Protein AF-A0A090X9U6-F1 (afdb_monomer)

InterPro domains:
  IPR003433 Capsid protein VP4 [PF02336] (2-184)
  IPR016184 Capsid/spike protein, ssDNA virus [SSF88645] (6-181)

Radius of gyration: 29.38 Å; Cα contacts (8 Å, |Δi|>4): 213; chains: 1; bounding box: 53×56×108 Å

Mean predicted aligned error: 15.39 Å

Foldseek 3Di:
DDDAWDFDFKDKDWDAAADDDDDQDDDDPDDDDRCPDDFDKDKDFDCCVVVAQKFKWFFADAPDPPRPHGPDIGGDDPVNVQVLCCQAPQWHQDPVRDTDGHPDDHCVVVDDDDDRIDMDGDDDDDDPPCVVRMDMDRPVVRNRNTPDTDMDGDPTGTPDHDDDPPDDPPDPPVDPPDDDDDDDPPDPDDDDDDDDDDDDDDDDDDDDDD

pLDDT: mean 72.2, std 21.54, range [25.11, 94.62]

Nearest PDB structures (foldseek):
  8tje-assembly1_A  TM=7.980E-01  e=6.887E-04  Tenebrio molitor
  8t9x-assembly1_A  TM=7.706E-01  e=1.712E-03  Zophobas morio black wasting virus
  8t9c-assembly1_A  TM=7.377E-01  e=3.142E-03  Zophobas morio
  8ta7-assembly1_A  TM=7.178E-01  e=8.822E-03  Tenebrio molitor
  8t9e-assembly1_A  TM=6.912E-01  e=1.524E-02  Zophobas morio

Sequence (210 aa):
LLTGNTKSIKCSAKITPHGIRTPWKTGSSVVQPVNSDMMVYGVSAVGLNLSLDTGMCVPGPGTADNAMYTSNPTEFKDQDHRNLVEKYWGMTMDVNLIMTKSDKIPTRMGVPRHNKCYDFIHCANLAPRTNKFVNVYLFKSHIGTPIINYKYEFKNGWIKTC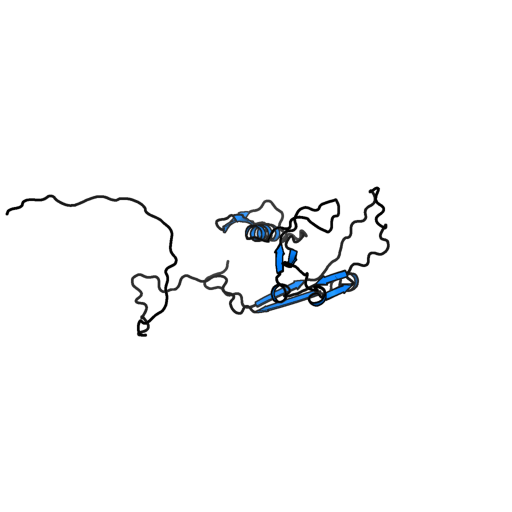KPYCGNDRTYVAASNGKPEQDGLKALTNDSANPRQVWLNLPSSPQTPK

Structure (mmCIF, N/CA/C/O backbone):
data_AF-A0A090X9U6-F1
#
_entry.id   AF-A0A090X9U6-F1
#
loop_
_atom_site.group_PDB
_atom_site.id
_atom_site.type_symbol
_atom_site.label_atom_id
_atom_site.label_alt_id
_atom_site.label_comp_id
_atom_site.label_asym_id
_atom_site.label_entity_id
_atom_site.label_seq_id
_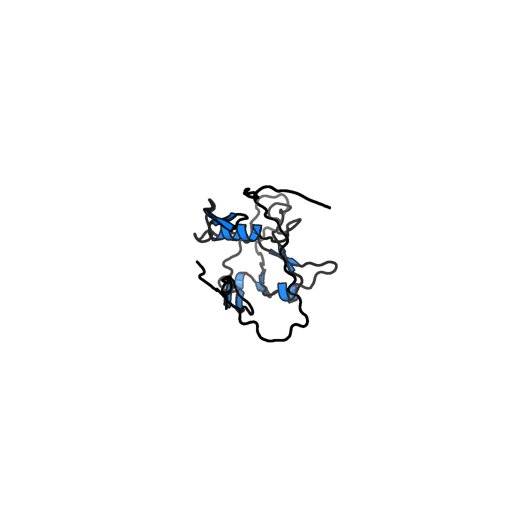atom_site.pdbx_PDB_ins_code
_atom_site.Cartn_x
_atom_site.Cartn_y
_atom_site.Cartn_z
_atom_site.occupancy
_atom_site.B_iso_or_equiv
_atom_site.auth_seq_id
_atom_site.auth_comp_id
_atom_site.auth_asym_id
_atom_site.auth_atom_id
_atom_site.pdbx_PDB_model_num
ATOM 1 N N . LEU A 1 1 ? -20.035 13.647 8.631 1.00 66.06 1 LEU A N 1
ATOM 2 C CA . LEU A 1 1 ? -19.301 13.567 9.917 1.00 66.06 1 LEU A CA 1
ATOM 3 C C . LEU A 1 1 ? -19.785 12.331 10.669 1.00 66.06 1 LEU A C 1
ATOM 5 O O . LEU A 1 1 ? -20.984 12.092 10.646 1.00 66.06 1 LEU A O 1
ATOM 9 N N . LEU A 1 2 ? -18.898 11.554 11.298 1.00 75.88 2 LEU A N 1
ATOM 10 C CA . LEU A 1 2 ? -19.300 10.390 12.102 1.00 75.88 2 LEU A CA 1
ATOM 11 C C . LEU A 1 2 ? -20.014 10.851 13.387 1.00 75.88 2 LEU A C 1
ATOM 13 O O . LEU A 1 2 ? -19.461 11.634 14.174 1.00 75.88 2 LEU A O 1
ATOM 17 N N . THR A 1 3 ? -21.249 10.394 13.585 1.00 73.88 3 THR A N 1
ATOM 18 C CA . THR A 1 3 ? -22.113 10.770 14.710 1.00 73.88 3 THR A CA 1
ATOM 19 C C . THR A 1 3 ? -22.108 9.687 15.789 1.00 73.88 3 THR A C 1
ATOM 21 O O . THR A 1 3 ? -22.116 8.494 15.498 1.00 73.88 3 THR A O 1
ATOM 24 N N . GLY A 1 4 ? -22.083 10.113 17.056 1.00 79.44 4 GLY A N 1
ATOM 25 C CA . GLY A 1 4 ? -22.188 9.214 18.207 1.00 79.44 4 GLY A CA 1
ATOM 26 C C . GLY A 1 4 ? -21.080 8.155 18.316 1.00 79.44 4 GLY A C 1
ATOM 27 O O . GLY A 1 4 ? -19.930 8.387 17.930 1.00 79.44 4 GLY A O 1
ATOM 28 N N . ASN A 1 5 ? -21.462 6.993 18.853 1.00 83.50 5 ASN A N 1
ATOM 29 C CA . ASN A 1 5 ? -20.663 5.770 18.871 1.00 83.50 5 ASN A CA 1
ATOM 30 C C . ASN A 1 5 ? -20.620 5.169 17.460 1.00 83.50 5 ASN A C 1
ATOM 32 O O . ASN A 1 5 ? -21.643 4.727 16.944 1.00 83.50 5 ASN A O 1
ATOM 36 N N . THR A 1 6 ? -19.448 5.126 16.832 1.00 87.81 6 THR A N 1
ATOM 37 C CA . THR A 1 6 ? -19.268 4.591 15.476 1.00 87.81 6 THR A CA 1
ATOM 38 C C . THR A 1 6 ? -18.279 3.431 15.488 1.00 87.81 6 THR A C 1
ATOM 40 O O . THR A 1 6 ? -17.150 3.577 15.963 1.00 87.81 6 THR A O 1
ATOM 43 N N . LYS A 1 7 ? -18.677 2.299 14.897 1.00 90.75 7 LYS A N 1
ATOM 44 C CA . LYS A 1 7 ? -17.839 1.109 14.711 1.00 90.75 7 LYS A CA 1
ATOM 45 C C . LYS A 1 7 ? -17.694 0.774 13.223 1.00 90.75 7 LYS A C 1
ATOM 47 O O . LYS A 1 7 ? -18.686 0.683 12.508 1.00 90.75 7 LYS A O 1
ATOM 52 N N . SER A 1 8 ? -16.464 0.551 12.771 1.00 90.38 8 SER A N 1
ATOM 53 C CA . SER A 1 8 ? -16.159 -0.106 11.503 1.00 90.38 8 SER A CA 1
ATOM 54 C C . SER A 1 8 ? -16.457 -1.597 11.623 1.00 90.38 8 SER A C 1
ATOM 56 O O . SER A 1 8 ? -15.941 -2.261 12.521 1.00 90.38 8 SER A O 1
ATOM 58 N N . ILE A 1 9 ? -17.290 -2.126 10.731 1.00 92.44 9 ILE A N 1
ATOM 59 C CA . ILE A 1 9 ? -17.671 -3.547 10.727 1.00 92.44 9 ILE A CA 1
ATOM 60 C C . ILE A 1 9 ? -16.835 -4.306 9.701 1.00 92.44 9 ILE A C 1
ATOM 62 O O . ILE A 1 9 ? -16.237 -5.337 10.005 1.00 92.44 9 ILE A O 1
ATOM 66 N N . LYS A 1 10 ? -16.747 -3.762 8.486 1.00 94.12 10 LYS A N 1
ATOM 67 C CA . LYS A 1 10 ? -16.091 -4.399 7.350 1.00 94.12 10 LYS A CA 1
ATOM 68 C C . LYS A 1 10 ? -15.478 -3.357 6.428 1.00 94.12 10 LYS A C 1
ATOM 70 O O . LYS A 1 10 ? -16.062 -2.299 6.217 1.00 94.12 10 LYS A O 1
ATOM 75 N N . CYS A 1 11 ? -14.326 -3.680 5.856 1.00 93.56 11 CYS A N 1
ATOM 76 C CA . CYS A 1 11 ? -13.698 -2.910 4.790 1.00 93.56 11 CYS A CA 1
ATOM 77 C C . CYS A 1 11 ? -13.293 -3.854 3.658 1.00 93.56 11 CYS A C 1
ATOM 79 O O . CYS A 1 11 ? -12.933 -5.009 3.894 1.00 93.56 11 CYS A O 1
ATOM 81 N N . SER A 1 12 ? -13.364 -3.372 2.422 1.00 94.62 12 SER A N 1
ATOM 82 C CA . SER A 1 12 ? -12.882 -4.104 1.258 1.00 94.62 12 SER A CA 1
ATOM 83 C C . SER A 1 12 ? -12.049 -3.204 0.366 1.00 94.62 12 SER A C 1
ATOM 85 O O . SER A 1 12 ? -12.460 -2.082 0.072 1.00 94.62 12 SER A O 1
ATOM 87 N N . ALA A 1 13 ? -10.920 -3.722 -0.102 1.00 93.06 13 ALA A N 1
ATOM 88 C CA . ALA A 1 13 ? -10.022 -3.033 -1.012 1.00 93.06 13 ALA A CA 1
ATOM 89 C C . ALA A 1 13 ? -9.780 -3.896 -2.251 1.00 93.06 13 ALA A C 1
ATOM 91 O O . ALA A 1 13 ? -9.461 -5.083 -2.153 1.00 93.06 13 ALA A O 1
ATOM 92 N N . LYS A 1 14 ? -9.920 -3.275 -3.422 1.00 94.56 14 LYS A N 1
ATOM 93 C CA . LYS A 1 14 ? -9.672 -3.899 -4.718 1.00 94.56 14 LYS A CA 1
ATOM 94 C C . LYS A 1 14 ? -8.587 -3.116 -5.444 1.00 94.56 14 LYS A C 1
ATOM 96 O O . LYS A 1 14 ? -8.742 -1.915 -5.643 1.00 94.56 14 LYS A O 1
ATOM 101 N N . ILE A 1 15 ? -7.515 -3.788 -5.856 1.00 91.94 15 ILE A N 1
ATOM 102 C CA . ILE A 1 15 ? -6.417 -3.174 -6.613 1.00 91.94 15 ILE A CA 1
ATOM 103 C C . ILE A 1 15 ? -6.367 -3.819 -7.989 1.00 91.94 15 ILE A C 1
ATOM 105 O O . ILE A 1 15 ? -6.327 -5.042 -8.113 1.00 91.94 15 ILE A O 1
ATOM 109 N N . THR A 1 16 ? -6.399 -2.974 -9.016 1.00 92.81 16 THR A N 1
ATOM 110 C CA . THR A 1 16 ? -6.347 -3.371 -10.425 1.00 92.81 16 THR A CA 1
ATOM 111 C C . THR A 1 16 ? -5.215 -2.590 -11.091 1.00 92.81 16 THR A C 1
ATOM 113 O O . THR A 1 16 ? -5.246 -1.358 -11.067 1.00 92.81 16 THR A O 1
ATOM 116 N N . PRO A 1 17 ? -4.188 -3.255 -11.642 1.00 90.31 17 PRO A N 1
ATOM 117 C CA . PRO A 1 17 ? -3.117 -2.575 -12.344 1.00 90.31 17 PRO A CA 1
ATOM 118 C C . PRO A 1 17 ? -3.632 -2.069 -13.698 1.00 90.31 17 PRO A C 1
ATOM 120 O O . PRO A 1 17 ? -4.229 -2.813 -14.474 1.00 90.31 17 PRO A O 1
ATOM 123 N N . HIS A 1 18 ? -3.388 -0.792 -13.986 1.00 87.62 18 HIS A N 1
ATOM 124 C CA . HIS A 1 18 ? -3.789 -0.160 -15.251 1.00 87.62 18 HIS A CA 1
ATOM 125 C C . HIS A 1 18 ? -2.673 -0.142 -16.300 1.00 87.62 18 HIS A C 1
ATOM 127 O O . HIS A 1 18 ? -2.943 -0.064 -17.492 1.00 87.62 18 HIS A O 1
ATOM 133 N N . GLY A 1 19 ? -1.416 -0.189 -15.867 1.00 83.56 19 GLY A N 1
ATOM 134 C CA . GLY A 1 19 ? -0.259 -0.110 -16.746 1.00 83.56 19 GLY A CA 1
ATOM 135 C C . GLY A 1 19 ? 1.013 0.144 -15.950 1.00 83.56 19 GLY A C 1
ATOM 136 O O . GLY A 1 19 ? 0.954 0.578 -14.798 1.00 83.56 19 GLY A O 1
ATOM 137 N N . ILE A 1 20 ? 2.158 -0.119 -16.570 1.00 82.81 20 ILE A N 1
ATOM 138 C CA . ILE A 1 20 ? 3.472 0.235 -16.040 1.00 82.81 20 ILE A CA 1
ATOM 139 C C . ILE A 1 20 ? 4.190 1.104 -17.066 1.00 82.81 20 ILE A C 1
ATOM 141 O O . ILE A 1 20 ? 4.063 0.887 -18.270 1.00 82.81 20 ILE A O 1
ATOM 145 N N . ARG A 1 21 ? 4.915 2.114 -16.587 1.00 78.19 21 ARG A N 1
ATOM 146 C CA . ARG A 1 21 ? 5.766 2.964 -17.418 1.00 78.19 21 ARG A CA 1
ATOM 147 C C . ARG A 1 21 ? 7.209 2.708 -17.022 1.00 78.19 21 ARG A C 1
ATOM 149 O O . ARG A 1 21 ? 7.565 2.910 -15.866 1.00 78.19 21 ARG A O 1
ATOM 156 N N . THR A 1 22 ? 8.015 2.266 -17.975 1.00 75.75 22 THR A N 1
ATOM 157 C CA . THR A 1 22 ? 9.460 2.101 -17.817 1.00 75.75 22 THR A CA 1
ATOM 158 C C . THR A 1 22 ? 10.160 3.191 -18.624 1.00 75.75 22 THR A C 1
ATOM 160 O O . THR A 1 22 ? 9.775 3.422 -19.773 1.00 75.75 22 THR A O 1
ATOM 163 N N . PRO A 1 23 ? 11.139 3.908 -18.047 1.00 72.19 23 PRO A N 1
ATOM 164 C CA . PRO A 1 23 ? 11.848 4.949 -18.776 1.00 72.19 23 PRO A CA 1
ATOM 165 C C . PRO A 1 23 ? 12.676 4.340 -19.912 1.00 72.19 23 PRO A C 1
ATOM 167 O O . PRO A 1 23 ? 13.285 3.284 -19.755 1.00 72.19 23 PRO A O 1
ATOM 170 N N . TRP A 1 24 ? 12.726 5.041 -21.043 1.00 69.75 24 TRP A N 1
ATOM 171 C CA . TRP A 1 24 ? 13.651 4.762 -22.137 1.00 69.75 24 TRP A CA 1
ATOM 172 C C . TRP A 1 24 ? 14.775 5.798 -22.080 1.00 69.75 24 TRP A C 1
ATOM 174 O O . TRP A 1 24 ? 14.527 6.988 -22.278 1.00 69.75 24 TRP A O 1
ATOM 184 N N . LYS A 1 25 ? 16.000 5.383 -21.739 1.00 66.62 25 LYS A N 1
ATOM 185 C CA . LYS A 1 25 ? 17.127 6.310 -21.559 1.00 66.62 25 LYS A CA 1
ATOM 186 C C . LYS A 1 25 ? 17.914 6.439 -22.863 1.00 66.62 25 LYS A C 1
ATOM 188 O O . LYS A 1 25 ? 18.516 5.474 -23.312 1.00 66.62 25 LYS A O 1
ATOM 193 N N . THR A 1 26 ? 17.942 7.637 -23.445 1.00 62.22 26 THR A N 1
ATOM 194 C CA . THR A 1 26 ? 18.613 7.922 -24.731 1.00 62.22 26 THR A CA 1
ATOM 195 C C . THR A 1 26 ? 19.926 8.700 -24.602 1.00 62.22 26 THR A C 1
ATOM 197 O O . THR A 1 26 ? 20.500 9.068 -25.620 1.00 62.22 26 THR A O 1
ATOM 200 N N . GLY A 1 27 ? 20.422 8.967 -23.383 1.00 57.81 27 GLY A N 1
ATOM 201 C CA . GLY A 1 27 ? 21.468 9.983 -23.175 1.00 57.81 27 GLY A CA 1
ATOM 202 C C . GLY A 1 27 ? 22.477 9.744 -22.047 1.00 57.81 27 GLY A C 1
ATOM 203 O O . GLY A 1 27 ? 22.845 10.700 -21.376 1.00 57.81 27 GLY A O 1
ATOM 204 N N . SER A 1 28 ? 22.940 8.512 -21.797 1.00 56.78 28 SER A N 1
ATOM 205 C CA . SER A 1 28 ? 24.095 8.284 -20.899 1.00 56.78 28 SER A CA 1
ATOM 206 C C . SER A 1 28 ? 25.198 7.441 -21.533 1.00 56.78 28 SER A C 1
ATOM 208 O O . SER A 1 28 ? 24.901 6.537 -22.304 1.00 56.78 28 SER A O 1
ATOM 210 N N . SER A 1 29 ? 26.452 7.696 -21.136 1.00 53.50 29 SER A N 1
ATOM 211 C CA . SER A 1 29 ? 27.670 6.976 -21.559 1.00 53.50 29 SER A CA 1
ATOM 212 C C . SER A 1 29 ? 27.737 5.510 -21.111 1.00 53.50 29 SER A C 1
ATOM 214 O O . SER A 1 29 ? 28.584 4.757 -21.583 1.00 53.50 29 SER A O 1
ATOM 216 N N . VAL A 1 30 ? 26.849 5.095 -20.206 1.00 55.62 30 VAL A N 1
ATOM 217 C CA . VAL A 1 30 ? 26.736 3.711 -19.746 1.00 55.62 30 VAL A CA 1
ATOM 218 C C . VAL A 1 30 ? 25.655 3.021 -20.571 1.00 55.62 30 VAL A C 1
ATOM 220 O O . VAL A 1 30 ? 24.477 3.373 -20.470 1.00 55.62 30 VAL A O 1
ATOM 223 N N . VAL A 1 31 ? 26.073 2.054 -21.389 1.00 46.28 31 VAL A N 1
ATOM 224 C CA . VAL A 1 31 ? 25.204 1.180 -22.185 1.00 46.28 31 VAL A CA 1
ATOM 225 C C . VAL A 1 31 ? 24.396 0.308 -21.223 1.00 46.28 31 VAL A C 1
ATOM 227 O O . VAL A 1 31 ? 24.825 -0.770 -20.825 1.00 46.28 31 VAL A O 1
ATOM 230 N N . GLN A 1 32 ? 23.225 0.782 -20.803 1.00 54.28 32 GLN A N 1
ATOM 231 C CA . GLN A 1 32 ? 22.178 -0.137 -20.373 1.00 54.28 32 GLN A CA 1
ATOM 232 C C . GLN A 1 32 ? 21.510 -0.663 -21.643 1.00 54.28 32 GLN A C 1
ATOM 234 O O . GLN A 1 32 ? 21.277 0.140 -22.553 1.00 54.28 32 GLN A O 1
ATOM 239 N N . PRO A 1 33 ? 21.261 -1.981 -21.759 1.00 53.69 33 PRO A N 1
ATOM 240 C CA . PRO A 1 33 ? 20.659 -2.541 -22.955 1.00 53.69 33 PRO A CA 1
ATOM 241 C C . PRO A 1 33 ? 19.400 -1.749 -23.305 1.00 53.69 33 PRO A C 1
ATOM 243 O O . PRO A 1 33 ? 18.541 -1.470 -22.467 1.00 53.69 33 PRO A O 1
ATOM 246 N N . VAL A 1 34 ? 19.365 -1.309 -24.556 1.00 51.19 34 VAL A N 1
ATOM 247 C CA . VAL A 1 34 ? 18.258 -0.589 -25.169 1.00 51.19 34 VAL A CA 1
ATOM 248 C C . VAL A 1 34 ? 17.113 -1.600 -25.249 1.00 51.19 34 VAL A C 1
ATOM 250 O O . VAL A 1 34 ? 17.073 -2.426 -26.153 1.00 51.19 34 VAL A O 1
ATOM 253 N N . ASN A 1 35 ? 16.290 -1.656 -24.198 1.00 55.47 35 ASN A N 1
ATOM 254 C CA . ASN A 1 35 ? 15.450 -2.815 -23.897 1.00 55.47 35 ASN A CA 1
ATOM 255 C C . ASN A 1 35 ? 14.298 -2.988 -24.901 1.00 55.47 35 ASN A C 1
ATOM 257 O O . ASN A 1 35 ? 13.185 -2.526 -24.653 1.00 55.47 35 ASN A O 1
ATOM 261 N N . SER A 1 36 ? 14.531 -3.699 -26.004 1.00 49.94 36 SER A N 1
ATOM 262 C CA . SER A 1 36 ? 13.473 -4.067 -26.953 1.00 49.94 36 SER A CA 1
ATOM 263 C C . SER A 1 36 ? 12.440 -5.029 -26.349 1.00 49.94 36 SER A C 1
ATOM 265 O O . SER A 1 36 ? 11.283 -4.984 -26.749 1.00 49.94 36 SER A O 1
ATOM 267 N N . ASP A 1 37 ? 12.814 -5.815 -25.329 1.00 58.31 37 ASP A N 1
ATOM 268 C CA . ASP A 1 37 ? 11.924 -6.745 -24.621 1.00 58.31 37 ASP A CA 1
ATOM 269 C C . ASP A 1 37 ? 12.126 -6.697 -23.096 1.00 58.31 37 ASP A C 1
ATOM 271 O O . ASP A 1 37 ? 12.893 -7.463 -22.512 1.00 58.31 37 ASP A O 1
ATOM 275 N N . MET A 1 38 ? 11.414 -5.798 -22.406 1.00 68.44 38 MET A N 1
ATOM 276 C CA . MET A 1 38 ? 11.351 -5.835 -20.938 1.00 68.44 38 MET A CA 1
ATOM 277 C C . MET A 1 38 ? 10.312 -6.861 -20.479 1.00 68.44 38 MET A C 1
ATOM 279 O O . MET A 1 38 ? 9.101 -6.653 -20.621 1.00 68.44 38 MET A O 1
ATOM 283 N N . MET A 1 39 ? 10.777 -7.946 -19.859 1.00 76.44 39 MET A N 1
ATOM 284 C CA . MET A 1 39 ? 9.916 -8.788 -19.032 1.00 76.44 39 MET A CA 1
ATOM 285 C C . MET A 1 39 ? 9.692 -8.107 -17.684 1.00 76.44 39 MET A C 1
ATOM 287 O O . MET A 1 39 ? 10.590 -8.036 -16.847 1.00 76.44 39 MET A O 1
ATOM 291 N N . VAL A 1 40 ? 8.477 -7.605 -17.477 1.00 82.94 40 VAL A N 1
ATOM 292 C CA . VAL A 1 40 ? 8.059 -7.011 -16.206 1.00 82.94 40 VAL A CA 1
ATOM 293 C C . VAL A 1 40 ? 7.156 -7.989 -15.472 1.00 82.94 40 VAL A C 1
ATOM 295 O O . VAL A 1 40 ? 6.096 -8.378 -15.975 1.00 82.94 40 VAL A O 1
ATOM 298 N N . TYR A 1 41 ? 7.557 -8.331 -14.253 1.00 87.88 41 TYR A N 1
ATOM 299 C CA . TYR A 1 41 ? 6.737 -9.091 -13.324 1.00 87.88 41 TYR A CA 1
ATOM 300 C C . TYR A 1 41 ? 6.053 -8.148 -12.340 1.00 87.88 41 TYR A C 1
ATOM 302 O O . TYR A 1 41 ? 6.675 -7.241 -11.789 1.00 87.88 41 TYR A O 1
ATOM 310 N N . GLY A 1 42 ? 4.758 -8.360 -12.136 1.00 88.25 42 GLY A N 1
ATOM 311 C CA . GLY A 1 42 ? 4.034 -7.784 -11.019 1.00 88.25 42 GLY A CA 1
ATOM 312 C C . GLY A 1 42 ? 4.174 -8.681 -9.796 1.00 88.25 42 GLY A C 1
ATOM 313 O O . GLY A 1 42 ? 4.257 -9.905 -9.909 1.00 88.25 42 GLY A O 1
ATOM 314 N N . VAL A 1 43 ? 4.196 -8.057 -8.623 1.00 90.25 43 VAL A N 1
ATOM 315 C CA . VAL A 1 43 ? 4.213 -8.750 -7.337 1.00 90.25 43 VAL A CA 1
ATOM 316 C C . VAL A 1 43 ? 3.063 -8.209 -6.503 1.00 90.25 43 VAL A C 1
ATOM 318 O O . VAL A 1 43 ? 2.845 -7.000 -6.440 1.00 90.25 43 VAL A O 1
ATOM 321 N N . SER A 1 44 ? 2.299 -9.104 -5.889 1.00 91.00 44 SER A N 1
ATOM 322 C CA . SER A 1 44 ? 1.217 -8.741 -4.974 1.00 91.00 44 SER A CA 1
ATOM 323 C C . SER A 1 44 ? 1.224 -9.650 -3.762 1.00 91.00 44 SER A C 1
ATOM 325 O O . SER A 1 44 ? 1.450 -10.852 -3.892 1.00 91.00 44 SER A O 1
ATOM 327 N N . ALA A 1 45 ? 0.925 -9.088 -2.599 1.00 89.44 45 ALA A N 1
ATOM 328 C CA . ALA A 1 45 ? 0.802 -9.834 -1.362 1.00 89.44 45 ALA A CA 1
ATOM 329 C C . ALA A 1 45 ? -0.227 -9.170 -0.449 1.00 89.44 45 ALA A C 1
ATOM 331 O O . ALA A 1 45 ? -0.490 -7.972 -0.554 1.00 89.44 45 ALA A O 1
ATOM 332 N N . VAL A 1 46 ? -0.821 -9.968 0.432 1.00 88.69 46 VAL A N 1
ATOM 333 C CA . VAL A 1 46 ? -1.801 -9.527 1.424 1.00 88.69 46 VAL A CA 1
ATOM 334 C C . VAL A 1 46 ? -1.437 -10.188 2.746 1.00 88.69 46 VAL A C 1
ATOM 336 O O . VAL A 1 46 ? -1.185 -11.389 2.774 1.00 88.69 46 VAL A O 1
ATOM 339 N N . GLY A 1 47 ? -1.406 -9.418 3.835 1.00 83.69 47 GLY A N 1
ATOM 340 C CA . GLY A 1 47 ? -1.105 -9.960 5.163 1.00 83.69 47 GLY A CA 1
ATOM 341 C C . GLY A 1 47 ? 0.368 -10.320 5.387 1.00 83.69 47 GLY A C 1
ATOM 342 O O . GLY A 1 47 ? 0.657 -11.152 6.247 1.00 83.69 47 GLY A O 1
ATOM 343 N N . LEU A 1 48 ? 1.303 -9.711 4.642 1.00 85.00 48 LEU A N 1
ATOM 344 C CA . LEU A 1 48 ? 2.745 -9.870 4.895 1.00 85.00 48 LEU A CA 1
ATOM 345 C C . LEU A 1 48 ? 3.097 -9.513 6.341 1.00 85.00 48 LEU A C 1
ATOM 347 O O . LEU A 1 48 ? 3.808 -10.268 6.993 1.00 85.00 48 LEU A O 1
ATOM 351 N N . ASN A 1 49 ? 2.483 -8.454 6.861 1.00 82.06 49 ASN A N 1
ATOM 352 C CA . ASN A 1 49 ? 2.595 -7.992 8.242 1.00 82.06 49 ASN A CA 1
ATOM 353 C C . ASN A 1 49 ? 2.081 -8.968 9.309 1.00 82.06 49 ASN A C 1
ATOM 355 O O . ASN A 1 49 ? 2.346 -8.769 10.487 1.00 82.06 49 ASN A O 1
ATOM 359 N N . LEU A 1 50 ? 1.319 -9.995 8.926 1.00 84.19 50 LEU A N 1
ATOM 360 C CA . LEU A 1 50 ? 0.889 -11.055 9.843 1.00 84.19 50 LEU A CA 1
ATOM 361 C C . LEU A 1 50 ? 1.839 -12.257 9.819 1.00 84.19 50 LEU A C 1
ATOM 363 O O . LEU A 1 50 ? 1.825 -13.062 10.744 1.00 84.19 50 LEU A O 1
ATOM 367 N N . SER A 1 51 ? 2.616 -12.405 8.743 1.00 82.44 51 SER A N 1
ATOM 368 C CA . SER A 1 51 ? 3.450 -13.586 8.487 1.00 82.44 51 SER A CA 1
ATOM 369 C C . SER A 1 51 ? 4.939 -13.322 8.698 1.00 82.44 51 SER A C 1
ATOM 371 O O . SER A 1 51 ? 5.697 -14.253 8.957 1.00 82.44 51 SER A O 1
ATOM 373 N N . LEU A 1 52 ? 5.363 -12.069 8.545 1.00 83.75 52 LEU A N 1
ATOM 374 C CA . LEU A 1 52 ? 6.736 -11.607 8.661 1.00 83.75 52 LEU A CA 1
ATOM 375 C C . LEU A 1 52 ? 6.778 -10.365 9.548 1.00 83.75 52 LEU A C 1
ATOM 377 O O . LEU A 1 52 ? 5.818 -9.597 9.605 1.00 83.75 52 LEU A O 1
ATOM 381 N N . ASP A 1 53 ? 7.923 -10.158 10.190 1.00 84.75 53 ASP A N 1
ATOM 382 C CA . ASP A 1 53 ? 8.218 -8.915 10.892 1.00 84.75 53 ASP A CA 1
ATOM 383 C C . ASP A 1 53 ? 8.492 -7.810 9.861 1.00 84.75 53 ASP A C 1
ATOM 385 O O . ASP A 1 53 ? 9.608 -7.640 9.359 1.00 84.75 53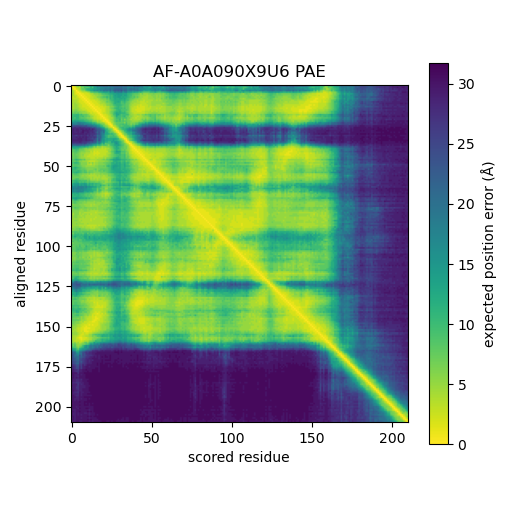 ASP A O 1
ATOM 389 N N . THR A 1 54 ? 7.424 -7.136 9.439 1.00 85.50 54 THR A N 1
ATOM 390 C CA . THR A 1 54 ? 7.472 -6.053 8.455 1.00 85.50 54 THR A CA 1
ATOM 391 C C . THR A 1 54 ? 6.954 -4.761 9.048 1.00 85.50 54 THR A C 1
ATOM 393 O O . THR A 1 54 ? 5.907 -4.758 9.697 1.00 85.50 54 THR A O 1
ATOM 396 N N . GLY A 1 55 ? 7.615 -3.662 8.714 1.00 84.25 55 GLY A N 1
ATOM 397 C CA . GLY A 1 55 ? 7.131 -2.314 8.965 1.00 84.25 55 GLY A CA 1
ATOM 398 C C . GLY A 1 55 ? 6.760 -1.607 7.664 1.00 84.25 55 GLY A C 1
ATOM 399 O O . GLY A 1 55 ? 7.191 -1.993 6.575 1.00 84.25 55 GLY A O 1
ATOM 400 N N . MET A 1 56 ? 5.987 -0.531 7.785 1.00 88.94 56 MET A N 1
ATOM 401 C CA . MET A 1 56 ? 5.811 0.431 6.697 1.00 88.94 56 MET A CA 1
ATOM 402 C C . MET A 1 56 ? 6.932 1.472 6.764 1.00 88.94 56 MET A C 1
ATOM 404 O O . MET A 1 56 ? 7.280 1.956 7.842 1.00 88.94 56 MET A O 1
ATOM 408 N N . CYS A 1 57 ? 7.470 1.867 5.618 1.00 89.56 57 CYS A N 1
ATOM 409 C CA . CYS A 1 57 ? 8.471 2.915 5.500 1.00 89.56 57 CYS A CA 1
ATOM 410 C C . CYS A 1 57 ? 8.154 3.906 4.381 1.00 89.56 57 CYS A C 1
ATOM 412 O O . CYS A 1 57 ? 7.401 3.648 3.435 1.00 89.56 57 CYS A O 1
ATOM 414 N N . VAL A 1 58 ? 8.778 5.068 4.508 1.00 91.75 58 VAL A N 1
ATOM 415 C CA . VAL A 1 58 ? 8.918 6.056 3.450 1.00 91.75 58 VAL A CA 1
ATOM 416 C C . VAL A 1 58 ? 10.299 5.857 2.821 1.00 91.75 58 VAL A C 1
ATOM 418 O O . VAL A 1 58 ? 11.297 5.770 3.546 1.00 91.75 58 VAL A O 1
ATOM 421 N N . PRO A 1 59 ? 10.391 5.764 1.484 1.00 88.69 59 PRO A N 1
ATOM 422 C CA . PRO A 1 59 ? 11.663 5.565 0.813 1.00 88.69 59 PRO A CA 1
ATOM 423 C C . PRO A 1 59 ? 12.526 6.816 0.989 1.00 88.69 59 PRO A C 1
ATOM 425 O O . PRO A 1 59 ? 12.028 7.943 0.902 1.00 88.69 59 PRO A O 1
ATOM 428 N N . GLY A 1 60 ? 13.819 6.612 1.224 1.00 87.44 60 GLY A N 1
ATOM 429 C CA . GLY A 1 60 ? 14.782 7.705 1.292 1.00 87.44 60 GLY A CA 1
ATOM 430 C C . GLY A 1 60 ? 15.178 8.225 -0.098 1.00 87.44 60 GLY A C 1
ATOM 431 O O . GLY A 1 60 ? 14.520 7.918 -1.100 1.00 87.44 60 GLY A O 1
ATOM 432 N N . PRO A 1 61 ? 16.240 9.038 -0.197 1.00 85.50 61 PRO A N 1
ATOM 433 C CA . PRO A 1 61 ? 16.699 9.557 -1.479 1.00 85.50 61 PRO A CA 1
ATOM 434 C C . PRO A 1 61 ? 17.231 8.436 -2.388 1.00 85.50 61 PRO A C 1
ATOM 436 O O . PRO A 1 61 ? 17.875 7.483 -1.940 1.00 85.50 61 PRO A O 1
ATOM 439 N N . GLY A 1 62 ? 16.963 8.567 -3.689 1.00 82.44 62 GLY A N 1
ATOM 440 C CA . GLY A 1 62 ? 17.621 7.763 -4.717 1.00 82.44 62 GLY A CA 1
ATOM 441 C C . GLY A 1 62 ? 19.083 8.185 -4.852 1.00 82.44 62 GLY A C 1
ATOM 442 O O . GLY A 1 62 ? 19.403 9.369 -4.780 1.00 82.44 62 GLY A O 1
ATOM 443 N N . THR A 1 63 ? 19.974 7.219 -5.035 1.00 78.62 63 THR A N 1
ATOM 444 C CA . THR A 1 63 ? 21.427 7.450 -5.120 1.00 78.62 63 THR A CA 1
ATOM 445 C C . THR A 1 63 ? 21.886 7.959 -6.488 1.00 78.62 63 THR A C 1
ATOM 447 O O . THR A 1 63 ? 23.001 8.458 -6.606 1.00 78.62 63 THR A O 1
ATOM 450 N N . ALA A 1 64 ? 21.051 7.815 -7.521 1.00 76.81 64 ALA A N 1
ATOM 451 C CA . ALA A 1 64 ? 21.319 8.232 -8.892 1.00 76.81 64 ALA A CA 1
ATOM 452 C C . ALA A 1 64 ? 20.012 8.415 -9.684 1.00 76.81 64 ALA A C 1
ATOM 454 O O . ALA A 1 64 ? 18.936 7.979 -9.259 1.00 76.81 64 ALA A O 1
ATOM 455 N N . ASP A 1 65 ? 20.115 9.004 -10.875 1.00 67.69 65 ASP A N 1
ATOM 456 C CA . ASP A 1 65 ? 18.992 9.111 -11.806 1.00 67.69 65 ASP A CA 1
ATOM 457 C C . ASP A 1 65 ? 18.456 7.729 -12.201 1.00 67.69 65 ASP A C 1
ATOM 459 O O . ASP A 1 65 ? 19.210 6.843 -12.612 1.00 67.69 65 ASP A O 1
ATOM 463 N N . ASN A 1 66 ? 17.131 7.567 -12.132 1.00 68.56 66 ASN A N 1
ATOM 464 C CA . ASN A 1 66 ? 16.417 6.301 -12.348 1.00 68.56 66 ASN A CA 1
ATOM 465 C C . ASN A 1 66 ? 16.781 5.182 -11.356 1.00 68.56 66 ASN A C 1
ATOM 467 O O . ASN A 1 66 ? 16.557 4.006 -11.650 1.00 68.56 66 ASN A O 1
ATOM 471 N N . ALA A 1 67 ? 17.327 5.516 -10.183 1.00 71.88 67 ALA A N 1
ATOM 472 C CA . ALA A 1 67 ? 17.554 4.522 -9.145 1.00 71.88 67 ALA A CA 1
ATOM 473 C C . ALA A 1 67 ? 16.221 3.894 -8.701 1.00 71.88 67 ALA A C 1
ATOM 475 O O . ALA A 1 67 ? 15.315 4.574 -8.222 1.00 71.88 67 ALA A O 1
ATOM 476 N N . MET A 1 68 ? 16.128 2.571 -8.843 1.00 79.56 68 MET A N 1
ATOM 477 C CA . MET A 1 68 ? 15.021 1.747 -8.334 1.00 79.56 68 MET A CA 1
ATOM 478 C C . MET A 1 68 ? 15.292 1.227 -6.912 1.00 79.56 68 MET A C 1
ATOM 480 O O . MET A 1 68 ? 14.567 0.372 -6.410 1.00 79.56 68 MET A O 1
ATOM 484 N N . TYR A 1 69 ? 16.344 1.738 -6.272 1.00 82.94 69 TYR A N 1
ATOM 485 C CA . TYR A 1 69 ? 16.693 1.491 -4.881 1.00 82.94 69 TYR A CA 1
ATOM 486 C C . TYR A 1 69 ? 16.979 2.827 -4.191 1.00 82.94 69 TYR A C 1
ATOM 488 O O . TYR A 1 69 ? 17.421 3.788 -4.824 1.00 82.94 69 TYR A O 1
ATOM 496 N N . THR A 1 70 ? 16.720 2.886 -2.890 1.00 85.38 70 THR A N 1
ATOM 497 C CA . THR A 1 70 ? 16.913 4.090 -2.074 1.00 85.38 70 THR A CA 1
ATOM 498 C C . THR A 1 70 ? 17.799 3.782 -0.882 1.00 85.38 70 THR A C 1
ATOM 500 O O . THR A 1 70 ? 17.806 2.649 -0.400 1.00 85.38 70 THR A O 1
ATOM 503 N N . SER A 1 71 ? 18.512 4.783 -0.377 1.00 84.62 71 SER A N 1
ATOM 504 C CA . SER A 1 71 ? 19.269 4.675 0.873 1.00 84.62 71 SER A CA 1
ATOM 505 C C . SER A 1 71 ? 18.465 5.231 2.050 1.00 84.62 71 SER A C 1
ATOM 507 O O . SER A 1 71 ? 17.608 6.090 1.864 1.00 84.62 71 SER A O 1
ATOM 509 N N . ASN A 1 72 ? 18.742 4.742 3.263 1.00 86.00 72 ASN A N 1
ATOM 510 C CA . ASN A 1 72 ? 18.198 5.266 4.525 1.00 86.00 72 ASN A CA 1
ATOM 511 C C . ASN A 1 72 ? 16.663 5.467 4.538 1.00 86.00 72 ASN A C 1
ATOM 513 O O . ASN A 1 72 ? 16.203 6.589 4.764 1.00 86.00 72 ASN A O 1
ATOM 517 N N . PRO A 1 73 ? 15.851 4.420 4.275 1.00 87.88 73 PRO A N 1
ATOM 518 C CA . PRO A 1 73 ? 14.402 4.527 4.422 1.00 87.88 73 PRO A CA 1
ATOM 519 C C . PRO A 1 73 ? 14.036 4.846 5.876 1.00 87.88 73 PRO A C 1
ATOM 521 O O . PRO A 1 73 ? 14.677 4.363 6.810 1.00 87.88 73 PRO A O 1
ATOM 524 N N . THR A 1 74 ? 12.993 5.646 6.071 1.00 89.75 74 THR A N 1
ATOM 525 C CA . THR A 1 74 ? 12.502 6.013 7.404 1.00 89.75 74 THR A CA 1
ATOM 526 C C . THR A 1 74 ? 11.195 5.303 7.698 1.00 89.75 74 THR A C 1
ATOM 528 O O . THR A 1 74 ? 10.362 5.150 6.809 1.00 89.75 74 THR A O 1
ATOM 531 N N . GLU A 1 75 ? 10.981 4.907 8.947 1.00 89.31 75 GLU A N 1
ATOM 532 C CA . GLU A 1 75 ? 9.706 4.337 9.382 1.00 89.31 75 GLU A CA 1
ATOM 533 C C . GLU A 1 75 ? 8.541 5.299 9.110 1.00 89.31 75 GLU A C 1
ATOM 535 O O . GLU A 1 75 ? 8.683 6.520 9.229 1.00 89.31 75 GLU A O 1
ATOM 540 N N . PHE A 1 76 ? 7.400 4.736 8.721 1.00 89.75 76 PHE A N 1
ATOM 541 C CA . PHE A 1 76 ? 6.184 5.474 8.413 1.00 89.75 76 PHE A CA 1
ATOM 542 C C . PHE A 1 76 ? 5.532 6.001 9.703 1.00 89.75 76 PHE A C 1
ATOM 544 O O . PHE A 1 76 ? 5.203 5.218 10.592 1.00 89.75 76 PHE A O 1
ATOM 551 N N . LYS A 1 77 ? 5.309 7.319 9.807 1.00 90.00 77 LYS A N 1
ATOM 552 C CA . LYS A 1 77 ? 4.806 7.972 11.036 1.00 90.00 77 LYS A CA 1
ATOM 553 C C . LYS A 1 77 ? 3.472 8.694 10.827 1.00 90.00 77 LYS A C 1
ATOM 555 O O . LYS A 1 77 ? 2.994 8.867 9.707 1.00 90.00 77 LYS A O 1
ATOM 560 N N . ASP A 1 78 ? 2.898 9.217 11.911 1.00 87.38 78 ASP A N 1
ATOM 561 C CA . ASP A 1 78 ? 1.638 9.980 11.885 1.00 87.38 78 ASP A CA 1
ATOM 562 C C . ASP A 1 78 ? 1.656 11.166 10.912 1.00 87.38 78 ASP A C 1
ATOM 564 O O . ASP A 1 78 ? 0.649 11.474 10.269 1.00 87.38 78 ASP A O 1
ATOM 568 N N . GLN A 1 79 ? 2.804 11.836 10.769 1.00 87.88 79 GLN A N 1
ATOM 569 C CA . GLN A 1 79 ? 2.941 12.926 9.804 1.00 87.88 79 GLN A CA 1
ATOM 570 C C . GLN A 1 79 ? 2.737 12.435 8.367 1.00 87.88 79 GLN A C 1
ATOM 572 O O . GLN A 1 79 ? 2.132 13.137 7.559 1.00 87.88 79 GLN A O 1
ATOM 577 N N . ASP A 1 80 ? 3.174 11.221 8.049 1.00 90.00 80 ASP A N 1
ATOM 578 C CA . ASP A 1 80 ? 3.001 10.634 6.726 1.00 90.00 80 ASP A CA 1
ATOM 579 C C . ASP A 1 80 ? 1.541 10.242 6.476 1.00 90.00 80 ASP A C 1
ATOM 581 O O . ASP A 1 80 ? 1.041 10.426 5.363 1.00 90.00 80 ASP A O 1
ATOM 585 N N . HIS A 1 81 ? 0.805 9.811 7.510 1.00 86.81 81 HIS A N 1
ATOM 586 C CA . HIS A 1 81 ? -0.652 9.663 7.424 1.00 86.81 81 HIS A CA 1
ATOM 587 C C . HIS A 1 81 ? -1.332 11.002 7.111 1.00 86.81 81 HIS A C 1
ATOM 589 O O . HIS A 1 81 ? -2.164 11.065 6.202 1.00 86.81 81 HIS A O 1
ATOM 595 N N . ARG A 1 82 ? -0.941 12.095 7.782 1.00 87.75 82 ARG A N 1
ATOM 596 C CA . ARG A 1 82 ? -1.459 13.445 7.484 1.00 87.75 82 ARG A CA 1
ATOM 597 C C . ARG A 1 82 ? -1.130 13.883 6.053 1.00 87.75 82 ARG A C 1
ATOM 599 O O . ARG A 1 82 ? -2.007 14.379 5.346 1.00 87.75 82 ARG A O 1
ATOM 606 N N . ASN A 1 83 ? 0.088 13.612 5.584 1.00 89.06 83 ASN A N 1
ATOM 607 C CA . ASN A 1 83 ? 0.511 13.893 4.209 1.00 89.06 83 ASN A CA 1
ATOM 608 C C . ASN A 1 83 ? -0.316 13.099 3.175 1.00 89.06 83 ASN A C 1
ATOM 610 O O . ASN A 1 83 ? -0.631 13.613 2.098 1.00 89.06 83 ASN A O 1
ATOM 614 N N . LEU A 1 84 ? -0.700 11.852 3.481 1.00 88.44 84 LEU A N 1
ATOM 615 C CA . LEU A 1 84 ? -1.602 11.063 2.634 1.00 88.44 84 LEU A CA 1
ATOM 616 C C . LEU A 1 84 ? -3.013 11.661 2.590 1.00 88.44 84 LEU A C 1
ATOM 618 O O . LEU A 1 84 ? -3.590 11.760 1.506 1.00 88.44 84 LEU A O 1
ATOM 622 N N . VAL A 1 85 ? -3.558 12.102 3.728 1.00 87.75 85 VAL A N 1
ATOM 623 C CA . VAL A 1 85 ? -4.870 12.773 3.783 1.00 87.75 85 VAL A CA 1
ATOM 624 C C . VAL A 1 85 ? -4.869 14.036 2.923 1.00 87.75 85 VAL A C 1
ATOM 626 O O . VAL A 1 85 ? -5.758 14.202 2.085 1.00 87.75 85 VAL A O 1
ATOM 629 N N . GLU A 1 86 ? -3.840 14.874 3.053 1.00 89.94 86 GLU A N 1
ATOM 630 C CA . GLU A 1 86 ? -3.670 16.076 2.235 1.00 89.94 86 GLU A CA 1
ATOM 631 C C . GLU A 1 86 ? -3.645 15.739 0.744 1.00 89.94 86 GLU A C 1
ATOM 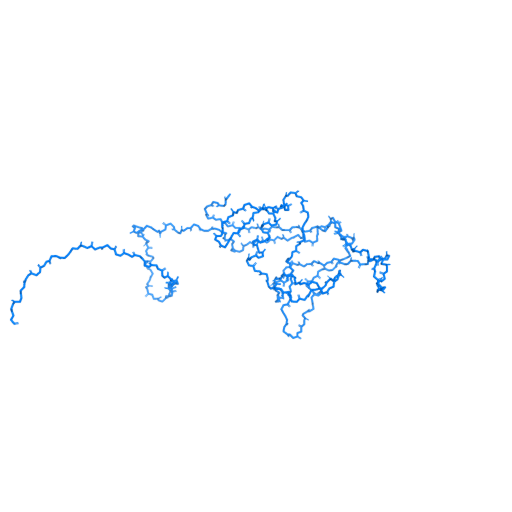633 O O . GLU A 1 86 ? -4.352 16.334 -0.066 1.00 89.94 86 GLU A O 1
ATOM 638 N N . LYS A 1 87 ? -2.882 14.718 0.370 1.00 89.44 87 LYS A N 1
ATOM 639 C CA . LYS A 1 87 ? -2.734 14.285 -1.017 1.00 89.44 87 LYS A CA 1
ATOM 640 C C . LYS A 1 87 ? -4.018 13.705 -1.619 1.00 89.44 87 LYS A C 1
ATOM 642 O O . LYS A 1 87 ? -4.273 13.888 -2.816 1.00 89.44 87 LYS A O 1
ATOM 647 N N . TYR A 1 88 ? -4.819 12.979 -0.842 1.00 88.62 88 TYR A N 1
ATOM 648 C CA . TYR A 1 88 ? -6.060 12.380 -1.338 1.00 88.62 88 TYR A CA 1
ATOM 649 C C . TYR A 1 88 ? -7.219 13.377 -1.363 1.00 88.62 88 TYR A C 1
ATOM 651 O O . TYR A 1 88 ? -7.955 13.427 -2.353 1.00 88.62 88 TYR A O 1
ATOM 659 N N . TRP A 1 89 ? -7.340 14.204 -0.323 1.00 88.00 89 TRP A N 1
ATOM 660 C CA . TRP A 1 89 ? -8.519 15.038 -0.077 1.00 88.00 89 TRP A CA 1
ATOM 661 C C . TRP A 1 89 ? -8.284 16.543 -0.219 1.00 88.00 89 TRP A C 1
ATOM 663 O O . TRP A 1 89 ? -9.253 17.278 -0.400 1.00 88.00 89 TRP A O 1
ATOM 673 N N . GLY A 1 90 ? -7.032 17.004 -0.202 1.00 88.38 90 GLY A N 1
ATOM 674 C CA . GLY A 1 90 ? -6.681 18.424 -0.348 1.00 88.38 90 GLY A CA 1
ATOM 675 C C . GLY A 1 90 ? -6.866 19.201 0.948 1.00 88.38 90 GLY A C 1
ATOM 676 O O . GLY A 1 90 ? -7.165 20.391 0.917 1.00 88.38 90 GLY A O 1
ATOM 677 N N . MET A 1 91 ? -6.745 18.508 2.080 1.00 87.56 91 MET A N 1
ATOM 678 C CA . MET A 1 91 ? -6.913 19.070 3.414 1.00 87.56 91 MET A CA 1
ATOM 679 C C . MET A 1 91 ? -5.642 18.834 4.218 1.00 87.56 91 MET A C 1
ATOM 681 O O . MET A 1 91 ? -5.232 17.689 4.401 1.00 87.56 91 MET A O 1
ATOM 685 N N . THR A 1 92 ? -5.025 19.901 4.702 1.00 87.06 92 THR A N 1
ATOM 686 C CA . THR A 1 92 ? -3.943 19.818 5.682 1.00 87.06 92 THR A CA 1
ATOM 687 C C . THR A 1 92 ? -4.534 19.599 7.064 1.00 87.06 92 THR A C 1
ATOM 689 O O . THR A 1 92 ? -5.573 20.163 7.398 1.00 87.06 92 THR A O 1
ATOM 692 N N . MET A 1 93 ? -3.878 18.765 7.861 1.00 84.62 93 MET A N 1
ATOM 693 C CA . MET A 1 93 ? -4.223 18.542 9.260 1.00 84.62 93 MET A CA 1
ATOM 694 C C . MET A 1 93 ? -3.014 18.940 10.096 1.00 84.62 93 MET A C 1
ATOM 696 O O . MET A 1 93 ? -1.909 18.470 9.817 1.00 84.62 93 MET A O 1
ATOM 700 N N . ASP A 1 94 ? -3.201 19.828 11.067 1.00 80.06 94 ASP A N 1
ATOM 701 C CA . ASP A 1 94 ? -2.132 20.214 11.987 1.00 80.06 94 ASP A CA 1
ATOM 702 C C . ASP A 1 94 ? -1.964 19.189 13.129 1.00 80.06 94 ASP A C 1
ATOM 704 O O . ASP A 1 94 ? -2.646 18.159 13.188 1.00 80.06 94 ASP A O 1
ATOM 708 N N . VAL A 1 95 ? -1.029 19.460 14.045 1.00 78.56 95 VAL A N 1
ATOM 709 C CA . VAL A 1 95 ? -0.777 18.612 15.226 1.00 78.56 95 VAL A CA 1
ATOM 710 C C . VAL A 1 95 ? -1.979 18.595 16.182 1.00 78.56 95 VAL A C 1
ATOM 712 O O . VAL A 1 95 ? -2.201 17.602 16.869 1.00 78.56 95 VAL A O 1
ATOM 715 N N . ASN A 1 96 ? -2.799 19.648 16.169 1.00 78.75 96 ASN A N 1
ATOM 716 C CA . ASN A 1 96 ? -4.017 19.775 16.967 1.00 78.75 96 ASN A CA 1
ATOM 717 C C . ASN A 1 96 ? -5.251 19.173 16.273 1.00 78.75 96 ASN A C 1
ATOM 719 O O . ASN A 1 96 ? -6.373 19.369 16.742 1.00 78.75 96 ASN A O 1
ATOM 723 N N . LEU A 1 97 ? -5.063 18.441 15.167 1.00 76.38 97 LEU A N 1
ATOM 724 C CA . LEU A 1 97 ? -6.126 17.819 14.375 1.00 76.38 97 LEU A CA 1
ATOM 725 C C . LEU A 1 97 ? -7.095 18.826 13.723 1.00 76.38 97 LEU A C 1
ATOM 727 O O . LEU A 1 97 ? -8.193 18.455 13.299 1.00 76.38 97 LEU A O 1
ATOM 731 N N . ILE A 1 98 ? -6.688 20.088 13.591 1.00 81.88 98 ILE A N 1
ATOM 732 C CA . ILE A 1 98 ? -7.437 21.131 12.893 1.00 81.88 98 ILE A CA 1
ATOM 733 C C . ILE A 1 98 ? -7.218 20.958 11.392 1.00 81.88 98 ILE A C 1
ATOM 735 O O . ILE A 1 98 ? -6.087 20.899 10.905 1.00 81.88 98 ILE A O 1
ATOM 739 N N . MET A 1 99 ? -8.321 20.868 10.648 1.00 83.75 99 MET A N 1
ATOM 740 C CA . MET A 1 99 ? -8.297 20.695 9.199 1.00 83.75 99 MET A CA 1
ATOM 741 C C . MET A 1 99 ? -8.399 22.041 8.484 1.00 83.75 99 MET A C 1
ATOM 743 O O . MET A 1 99 ? -9.372 22.772 8.657 1.00 83.75 99 MET A O 1
ATOM 747 N N . THR A 1 100 ? -7.434 22.332 7.619 1.00 87.38 100 THR A N 1
ATOM 748 C CA . THR A 1 100 ? -7.400 23.526 6.767 1.00 87.38 100 THR A CA 1
ATOM 749 C C . THR A 1 100 ? -7.306 23.132 5.294 1.00 87.38 100 THR A C 1
ATOM 751 O O . THR A 1 100 ? -6.979 21.995 4.949 1.00 87.38 100 THR A O 1
ATOM 754 N N . LYS A 1 101 ? -7.667 24.053 4.397 1.00 86.38 101 LYS A N 1
ATOM 755 C CA . LYS A 1 101 ? -7.588 23.819 2.951 1.00 86.38 101 LYS A CA 1
ATOM 756 C C . LYS A 1 101 ? -6.118 23.802 2.520 1.00 86.38 101 LYS A C 1
ATOM 758 O O . LYS A 1 101 ? -5.384 24.723 2.853 1.00 86.38 101 LYS A O 1
ATOM 763 N N . SER A 1 102 ? -5.722 22.782 1.761 1.00 87.62 102 SER A N 1
ATOM 764 C CA . SER A 1 102 ? -4.406 22.720 1.117 1.00 87.62 102 SER A CA 1
ATOM 765 C C . SER A 1 102 ? -4.431 23.413 -0.247 1.00 87.62 102 SER A C 1
ATOM 767 O O . SER A 1 102 ? -5.433 23.351 -0.967 1.00 87.62 102 SER A O 1
ATOM 769 N N . ASP A 1 103 ? -3.295 23.984 -0.641 1.00 87.06 103 ASP A N 1
ATOM 770 C CA . ASP A 1 103 ? -3.056 24.497 -1.997 1.00 87.06 103 ASP A CA 1
ATOM 771 C C . ASP A 1 103 ? -2.759 23.377 -3.010 1.00 87.06 103 ASP A C 1
ATOM 773 O O . ASP A 1 103 ? -2.725 23.596 -4.223 1.00 87.06 103 ASP A O 1
ATOM 777 N N . LYS A 1 104 ? -2.541 22.141 -2.542 1.00 85.19 104 LYS A N 1
ATOM 778 C CA . LYS A 1 104 ? -2.241 21.002 -3.412 1.00 85.19 104 LYS A CA 1
ATOM 779 C C . LYS A 1 104 ? -3.510 20.468 -4.066 1.00 85.19 104 LYS A C 1
ATOM 781 O O . LYS A 1 104 ? -4.493 20.153 -3.399 1.00 85.19 104 LYS A O 1
ATOM 786 N N . ILE A 1 105 ? -3.439 20.240 -5.380 1.00 87.38 105 ILE A N 1
ATOM 787 C CA . ILE A 1 105 ? -4.523 19.589 -6.124 1.00 87.38 105 ILE A CA 1
ATOM 788 C C . ILE A 1 105 ? -4.702 18.150 -5.610 1.00 87.38 105 ILE A C 1
ATOM 790 O O . ILE A 1 105 ? -3.757 17.347 -5.711 1.00 87.38 105 ILE A O 1
ATOM 794 N N . PRO A 1 106 ? -5.891 17.801 -5.088 1.00 89.19 106 PRO A N 1
ATOM 795 C CA . PRO A 1 106 ? -6.119 16.504 -4.481 1.00 89.19 106 PRO A CA 1
ATOM 796 C C . PRO A 1 106 ? -6.383 15.408 -5.509 1.00 89.19 106 PRO A C 1
ATOM 798 O O . PRO A 1 106 ? -6.923 15.644 -6.589 1.00 89.19 106 PRO A O 1
ATOM 801 N N . THR A 1 107 ? -6.064 14.173 -5.127 1.00 88.25 107 THR A N 1
ATOM 802 C CA . THR A 1 107 ? -6.267 12.978 -5.967 1.00 88.25 107 THR A CA 1
ATOM 803 C C . THR A 1 107 ? -7.741 12.775 -6.333 1.00 88.25 107 THR A C 1
ATOM 805 O O . THR A 1 107 ? -8.035 12.311 -7.430 1.00 88.25 107 THR A O 1
ATOM 808 N N . ARG A 1 108 ? -8.684 13.195 -5.471 1.00 83.56 108 ARG A N 1
ATOM 809 C CA . ARG A 1 108 ? -10.133 13.143 -5.756 1.00 83.56 108 ARG A CA 1
ATOM 810 C C . ARG A 1 108 ? -10.569 13.894 -7.027 1.00 83.56 108 ARG A C 1
ATOM 812 O O . ARG A 1 108 ? -11.670 13.661 -7.501 1.00 83.56 108 ARG A O 1
ATOM 819 N N . MET A 1 109 ? -9.721 14.770 -7.575 1.00 88.94 109 MET A N 1
ATOM 820 C CA . MET A 1 109 ? -9.941 15.473 -8.850 1.00 88.94 109 MET A CA 1
ATOM 821 C C . MET A 1 109 ? -9.456 14.670 -10.074 1.00 88.94 109 MET A C 1
ATOM 823 O O . MET A 1 109 ? -9.364 15.217 -11.166 1.00 88.94 109 MET A O 1
ATOM 827 N N . GLY A 1 110 ? -9.088 13.396 -9.902 1.00 85.50 110 GLY A N 1
ATOM 828 C CA . GLY A 1 110 ? -8.596 12.531 -10.981 1.00 85.50 110 GLY A CA 1
ATOM 829 C C . GLY A 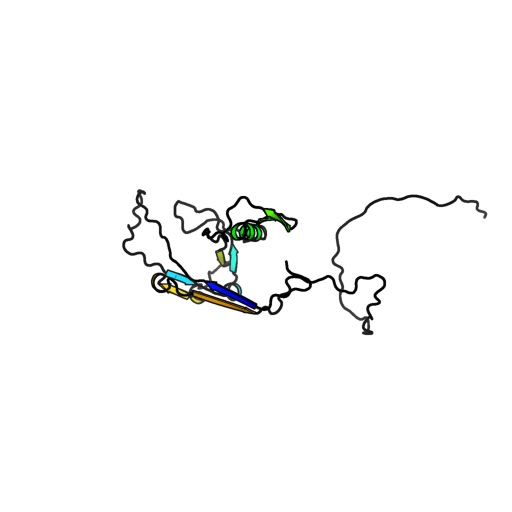1 110 ? -7.091 12.634 -11.246 1.00 85.50 110 GLY A C 1
ATOM 8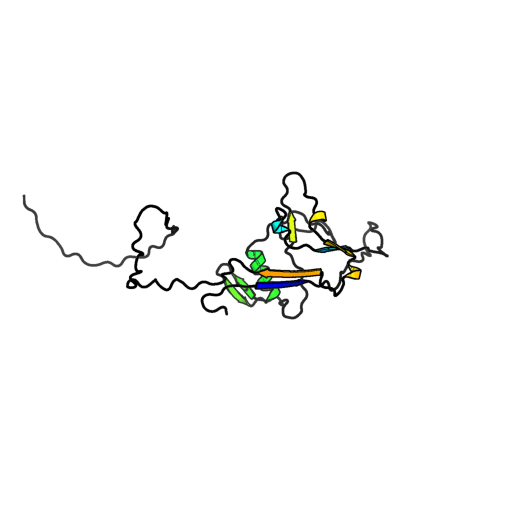30 O O . GLY A 1 110 ? -6.603 12.078 -12.226 1.00 85.50 110 GLY A O 1
ATOM 831 N N . VAL A 1 111 ? -6.332 13.321 -10.385 1.00 87.69 111 VAL A N 1
ATOM 832 C CA . VAL A 1 111 ? -4.876 13.457 -10.545 1.00 87.69 111 VAL A CA 1
ATOM 833 C C . VAL A 1 111 ? -4.169 12.197 -10.033 1.00 87.69 111 VAL A C 1
ATOM 835 O O . VAL A 1 111 ? -4.237 11.928 -8.831 1.00 87.69 111 VAL A O 1
ATOM 838 N N . PRO A 1 112 ? -3.441 11.440 -10.876 1.00 85.69 112 PRO A N 1
ATOM 839 C CA . PRO A 1 112 ? -2.687 10.276 -10.425 1.00 85.69 112 PRO A CA 1
ATOM 840 C C . PRO A 1 112 ? -1.514 10.701 -9.534 1.00 85.69 112 PRO A C 1
ATOM 842 O O . PRO A 1 112 ? -0.813 11.676 -9.814 1.00 85.69 112 PRO A O 1
ATOM 845 N N . ARG A 1 113 ? -1.269 9.961 -8.446 1.00 86.50 113 ARG A N 1
ATOM 846 C CA . ARG A 1 113 ? -0.177 10.253 -7.510 1.00 86.50 113 ARG A CA 1
ATOM 847 C C . ARG A 1 113 ? 0.510 8.979 -7.013 1.00 86.50 113 ARG A C 1
ATOM 849 O O . ARG A 1 113 ? -0.151 8.039 -6.585 1.00 86.50 113 ARG A O 1
ATOM 856 N N . HIS A 1 114 ? 1.839 9.000 -6.956 1.00 85.00 114 HIS A N 1
ATOM 857 C CA . HIS A 1 114 ? 2.668 7.898 -6.447 1.00 85.00 114 HIS A CA 1
ATOM 858 C C . HIS A 1 114 ? 2.428 7.634 -4.963 1.00 85.00 114 HIS A C 1
ATOM 860 O O . HIS A 1 114 ? 2.483 8.580 -4.178 1.00 85.00 114 HIS A O 1
ATOM 866 N N . ASN A 1 115 ? 2.195 6.387 -4.551 1.00 83.81 115 ASN A N 1
ATOM 867 C CA . ASN A 1 115 ? 2.198 6.028 -3.133 1.00 83.81 115 ASN A CA 1
ATOM 868 C C . ASN A 1 115 ? 3.643 6.031 -2.604 1.00 83.81 115 ASN A C 1
ATOM 870 O O . ASN A 1 115 ? 4.520 5.450 -3.232 1.00 83.81 115 ASN A O 1
ATOM 874 N N . LYS A 1 116 ? 3.891 6.727 -1.488 1.00 84.19 116 LYS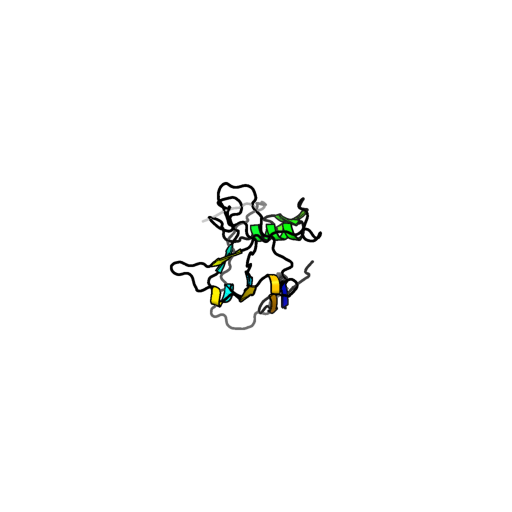 A N 1
ATOM 875 C CA . LYS A 1 116 ? 5.211 6.790 -0.831 1.00 84.19 116 LYS A CA 1
ATOM 876 C C . LYS A 1 116 ? 5.281 5.904 0.419 1.00 84.19 116 LYS A C 1
ATOM 878 O O . LYS A 1 116 ? 6.199 6.054 1.207 1.00 84.19 116 LYS A O 1
ATOM 883 N N . CYS A 1 117 ? 4.307 5.018 0.594 1.00 88.00 117 CYS A N 1
ATOM 884 C CA . CYS A 1 117 ? 4.313 3.988 1.620 1.00 88.00 117 CYS A CA 1
ATOM 885 C C . CYS A 1 117 ? 4.768 2.673 0.981 1.00 88.00 117 CYS A C 1
ATOM 887 O O . CYS A 1 117 ? 4.111 2.195 0.052 1.00 88.00 117 CYS A O 1
ATOM 889 N N . TYR A 1 118 ? 5.897 2.149 1.445 1.00 88.94 118 TYR A N 1
ATOM 890 C CA . TYR A 1 118 ? 6.471 0.870 1.035 1.00 88.94 118 TYR A CA 1
ATOM 891 C C . TYR A 1 118 ? 6.594 -0.030 2.261 1.00 88.94 118 TYR A C 1
ATOM 893 O O . TYR A 1 118 ? 6.697 0.468 3.377 1.00 88.94 118 TYR A O 1
ATOM 901 N N . ASP A 1 119 ? 6.606 -1.342 2.057 1.00 86.50 119 ASP A N 1
ATOM 902 C CA . ASP A 1 119 ? 6.889 -2.287 3.135 1.00 86.50 119 ASP A CA 1
ATOM 903 C C . ASP A 1 119 ? 8.390 -2.582 3.186 1.00 86.50 119 ASP A C 1
ATOM 905 O O . ASP A 1 119 ? 9.053 -2.705 2.151 1.00 86.50 119 ASP A O 1
ATOM 909 N N . PHE A 1 120 ? 8.923 -2.747 4.392 1.00 84.00 120 PHE A N 1
ATOM 910 C CA . PHE A 1 120 ? 10.259 -3.284 4.617 1.00 84.00 120 PHE A CA 1
ATOM 911 C C . PHE A 1 120 ? 10.199 -4.431 5.618 1.00 84.00 120 PHE A C 1
ATOM 913 O O . PHE A 1 120 ? 9.311 -4.497 6.463 1.00 84.00 120 PHE A O 1
ATOM 920 N N . ILE A 1 121 ? 11.150 -5.351 5.511 1.00 84.56 121 ILE A N 1
ATOM 921 C CA . ILE A 1 121 ? 11.267 -6.490 6.418 1.00 84.56 121 ILE A CA 1
ATOM 922 C C . ILE A 1 121 ? 12.342 -6.151 7.439 1.00 84.56 121 ILE A C 1
ATOM 924 O O . ILE A 1 121 ? 13.491 -5.902 7.065 1.00 84.56 121 ILE A O 1
ATOM 928 N N . HIS A 1 122 ? 11.976 -6.157 8.717 1.00 79.62 122 HIS A N 1
ATOM 929 C CA . HIS A 1 122 ? 12.942 -6.096 9.798 1.00 79.62 122 HIS A CA 1
ATOM 930 C C . HIS A 1 122 ? 13.691 -7.425 9.828 1.00 79.62 122 HIS A C 1
ATOM 932 O O . HIS A 1 122 ? 13.107 -8.496 9.985 1.00 79.62 122 HIS A O 1
ATOM 938 N N . CYS A 1 123 ? 15.004 -7.383 9.627 1.00 73.56 123 CYS A N 1
ATOM 939 C CA . CYS A 1 123 ? 15.814 -8.580 9.719 1.00 73.56 123 CYS A CA 1
ATOM 940 C C . CYS A 1 123 ? 17.172 -8.262 10.332 1.00 73.56 123 CYS A C 1
ATOM 942 O O . CYS A 1 123 ? 17.905 -7.429 9.808 1.00 73.56 123 CYS A O 1
ATOM 944 N N . ALA A 1 124 ? 17.499 -8.943 11.431 1.00 61.12 124 ALA A N 1
ATOM 945 C CA . ALA A 1 124 ? 18.782 -8.778 12.101 1.00 61.12 124 ALA A CA 1
ATOM 946 C C . ALA A 1 124 ? 19.918 -9.533 11.389 1.00 61.12 124 ALA A C 1
ATOM 948 O O . ALA A 1 124 ? 21.005 -8.985 11.272 1.00 61.12 124 ALA A O 1
ATOM 949 N N . ASN A 1 125 ? 19.680 -10.764 10.901 1.00 66.19 125 ASN A N 1
ATOM 950 C CA . ASN A 1 125 ? 20.770 -11.655 10.464 1.00 66.19 125 ASN A CA 1
ATOM 951 C C . ASN A 1 125 ? 20.506 -12.491 9.193 1.00 66.19 125 ASN A C 1
ATOM 953 O O . ASN A 1 125 ? 21.466 -12.864 8.524 1.00 66.19 125 ASN A O 1
ATOM 957 N N . LEU A 1 126 ? 19.255 -12.826 8.836 1.00 70.12 126 LEU A N 1
ATOM 958 C CA . LEU A 1 126 ? 18.973 -13.657 7.652 1.00 70.12 126 LEU A CA 1
ATOM 959 C C . LEU A 1 126 ? 17.601 -13.359 7.039 1.00 70.12 126 LEU A C 1
ATOM 961 O O . LEU A 1 126 ? 16.565 -13.654 7.639 1.00 70.12 126 LEU A O 1
ATOM 965 N N . ALA A 1 127 ? 17.596 -12.759 5.846 1.00 73.75 127 ALA A N 1
ATOM 966 C CA . ALA A 1 127 ? 16.361 -12.339 5.194 1.00 73.75 127 ALA A CA 1
ATOM 967 C C . ALA A 1 127 ? 15.442 -13.551 4.931 1.00 73.75 127 ALA A C 1
ATOM 969 O O . ALA A 1 127 ? 15.889 -14.547 4.349 1.00 73.75 127 ALA A O 1
ATOM 970 N N . PRO A 1 128 ? 14.159 -13.497 5.334 1.00 76.81 128 PRO A N 1
ATOM 971 C CA . PRO A 1 128 ? 13.223 -14.579 5.071 1.00 76.81 128 PRO A CA 1
ATOM 972 C C . PRO A 1 128 ? 12.998 -14.727 3.564 1.00 76.81 128 PRO A C 1
ATOM 974 O O . PRO A 1 128 ? 13.098 -13.769 2.797 1.00 76.81 128 PRO A O 1
ATOM 977 N N . ARG A 1 129 ? 12.643 -15.937 3.120 1.00 81.44 129 ARG A N 1
ATOM 978 C CA . ARG A 1 129 ? 12.334 -16.208 1.708 1.00 81.44 129 ARG A CA 1
ATOM 979 C C . ARG A 1 129 ? 10.999 -15.560 1.315 1.00 81.44 129 ARG A C 1
ATOM 981 O O . ARG A 1 129 ? 9.970 -16.232 1.276 1.00 81.44 129 ARG A O 1
ATOM 988 N N . THR A 1 130 ? 11.034 -14.268 0.994 1.00 79.88 130 THR A N 1
ATOM 989 C CA . THR A 1 130 ? 9.880 -13.419 0.633 1.00 79.88 130 THR A CA 1
ATOM 990 C C . THR A 1 130 ? 9.024 -13.999 -0.482 1.00 79.88 130 THR A C 1
ATOM 992 O O . THR A 1 130 ? 7.802 -13.917 -0.417 1.00 79.88 130 THR A O 1
ATOM 995 N N . ASN A 1 131 ? 9.643 -14.692 -1.439 1.00 83.44 131 ASN A N 1
ATOM 996 C CA . ASN A 1 131 ? 8.954 -15.356 -2.549 1.00 83.44 131 ASN A CA 1
ATOM 997 C C . ASN A 1 131 ? 7.885 -16.376 -2.110 1.00 83.44 131 ASN A C 1
ATOM 999 O O . ASN A 1 131 ? 7.033 -16.724 -2.915 1.00 83.44 131 ASN A O 1
ATOM 1003 N N . LYS A 1 132 ? 7.912 -16.872 -0.863 1.00 85.19 132 LYS A N 1
ATOM 1004 C CA . LYS A 1 132 ? 6.862 -17.761 -0.332 1.00 85.19 132 LYS A CA 1
ATOM 1005 C C . LYS A 1 132 ? 5.580 -17.027 0.076 1.00 85.19 132 LYS A C 1
ATOM 1007 O O . LYS A 1 132 ? 4.549 -17.669 0.228 1.00 85.19 132 LYS A O 1
ATOM 1012 N N . PHE A 1 133 ? 5.654 -15.716 0.282 1.00 85.62 133 PHE A N 1
ATOM 1013 C CA . PHE A 1 133 ? 4.567 -14.898 0.823 1.00 85.62 133 PHE A CA 1
ATOM 1014 C C . PHE A 1 133 ? 3.992 -13.918 -0.204 1.00 85.62 133 PHE A C 1
ATOM 1016 O O . PHE A 1 133 ? 3.090 -13.144 0.113 1.00 85.62 133 PHE A O 1
ATOM 1023 N N . VAL A 1 134 ? 4.522 -13.928 -1.429 1.00 89.88 134 VAL A N 1
ATOM 1024 C CA . VAL A 1 134 ? 4.116 -13.024 -2.503 1.00 89.88 134 VAL A CA 1
ATOM 1025 C C . VAL A 1 134 ? 3.721 -13.817 -3.743 1.00 89.88 134 VAL A C 1
ATOM 1027 O O . VAL A 1 134 ? 4.350 -14.815 -4.089 1.00 89.88 134 VAL A O 1
ATOM 1030 N N . ASN A 1 135 ? 2.697 -13.338 -4.441 1.00 89.62 135 ASN A N 1
ATOM 1031 C CA . ASN A 1 135 ? 2.303 -13.857 -5.742 1.00 89.62 135 ASN A CA 1
ATOM 1032 C C . ASN A 1 135 ? 3.012 -13.053 -6.828 1.00 89.62 135 ASN A C 1
ATOM 1034 O O . ASN A 1 135 ? 2.850 -11.831 -6.901 1.00 89.62 135 ASN A O 1
ATOM 1038 N N . VAL A 1 136 ? 3.776 -13.746 -7.668 1.00 91.00 136 VAL A N 1
ATOM 1039 C CA . VAL A 1 136 ? 4.478 -13.169 -8.818 1.00 91.00 136 VAL A CA 1
ATOM 1040 C C . VAL A 1 136 ? 3.723 -13.539 -10.087 1.00 91.00 136 VAL A C 1
ATOM 1042 O O . VAL A 1 136 ? 3.361 -14.697 -10.282 1.00 91.00 136 VAL A O 1
ATOM 1045 N N . TYR A 1 137 ? 3.489 -12.565 -10.957 1.00 88.94 137 TYR A N 1
ATOM 1046 C CA . TYR A 1 137 ? 2.770 -12.763 -12.212 1.00 88.94 137 TYR A CA 1
ATOM 1047 C C . TYR A 1 137 ? 3.383 -11.924 -13.329 1.00 88.94 137 TYR A C 1
ATOM 1049 O O . TYR A 1 137 ? 4.004 -10.889 -13.086 1.00 88.94 137 TYR A O 1
ATOM 1057 N N . LEU A 1 138 ? 3.204 -12.349 -14.580 1.00 88.25 138 LEU A N 1
ATOM 1058 C CA . LEU A 1 138 ? 3.588 -11.534 -15.730 1.00 88.25 138 LEU A CA 1
ATOM 1059 C C . LEU A 1 138 ? 2.672 -10.304 -15.794 1.00 88.25 138 LEU A C 1
ATOM 1061 O O . LEU A 1 138 ? 1.455 -10.440 -15.904 1.00 88.25 138 LEU A O 1
ATOM 1065 N N . PHE A 1 139 ? 3.232 -9.094 -15.735 1.00 86.06 139 PHE A N 1
ATOM 1066 C CA . PHE A 1 139 ? 2.420 -7.881 -15.591 1.00 86.06 139 PHE A CA 1
ATOM 1067 C C . PHE A 1 139 ? 1.453 -7.686 -16.768 1.00 86.06 139 PHE A C 1
ATOM 1069 O O . PHE A 1 139 ? 0.279 -7.378 -16.567 1.00 86.06 139 PHE A O 1
ATOM 1076 N N . LYS A 1 140 ? 1.928 -7.932 -17.999 1.00 84.56 140 LYS A N 1
ATOM 1077 C CA . LYS A 1 140 ? 1.140 -7.772 -19.233 1.00 84.56 140 LYS A CA 1
ATOM 1078 C C . LYS A 1 140 ? -0.133 -8.629 -19.253 1.00 84.56 140 LYS A C 1
ATOM 1080 O O . LYS A 1 140 ? -1.115 -8.195 -19.840 1.00 84.56 140 LYS A O 1
ATOM 1085 N N . SER A 1 141 ? -0.144 -9.797 -18.605 1.00 85.50 141 SER A N 1
ATOM 1086 C CA . SER A 1 141 ? -1.322 -10.677 -18.596 1.00 85.50 141 SER A CA 1
ATOM 1087 C C . SER A 1 141 ? -2.393 -10.280 -17.576 1.00 85.50 141 SER A C 1
ATOM 1089 O O . SER A 1 141 ? -3.487 -10.829 -17.617 1.00 85.50 141 SER A O 1
ATOM 1091 N N . HIS A 1 142 ? -2.108 -9.331 -16.676 1.00 86.94 142 HIS A N 1
ATOM 1092 C CA . HIS A 1 142 ? -3.003 -8.957 -15.572 1.00 86.94 142 HIS A CA 1
ATOM 1093 C C . HIS A 1 142 ? -3.502 -7.506 -15.645 1.00 86.94 142 HIS A C 1
ATOM 1095 O O . HIS A 1 142 ? -4.211 -7.054 -14.745 1.00 86.94 142 HIS A O 1
ATOM 1101 N N . ILE A 1 143 ? -3.176 -6.765 -16.709 1.00 87.69 143 ILE A N 1
ATOM 1102 C CA . ILE A 1 143 ? -3.678 -5.398 -16.911 1.00 87.69 143 ILE A CA 1
ATOM 1103 C C . ILE A 1 143 ? -5.212 -5.419 -16.964 1.00 87.69 143 ILE A C 1
ATOM 1105 O O . ILE A 1 143 ? -5.811 -6.229 -17.666 1.00 87.69 143 ILE A O 1
ATOM 1109 N N . GLY A 1 144 ? -5.853 -4.542 -16.187 1.00 87.94 144 GLY A N 1
ATOM 1110 C CA . GLY A 1 144 ? -7.314 -4.476 -16.078 1.00 87.94 144 GLY A CA 1
ATOM 1111 C C . GLY A 1 144 ? -7.945 -5.595 -15.241 1.00 87.94 144 GLY A C 1
ATOM 1112 O O . GLY A 1 144 ? -9.142 -5.535 -14.957 1.00 87.94 144 GLY A O 1
ATOM 1113 N N . THR A 1 145 ? -7.157 -6.572 -14.779 1.00 89.81 145 THR A N 1
ATOM 1114 C CA . THR A 1 145 ? -7.631 -7.677 -13.940 1.00 89.81 145 THR A CA 1
ATOM 1115 C C . THR A 1 145 ? -7.287 -7.424 -12.469 1.00 89.81 145 THR A C 1
ATOM 1117 O O . THR A 1 145 ? -6.158 -7.051 -12.158 1.00 89.81 145 THR A O 1
ATOM 1120 N N . PRO A 1 146 ? -8.223 -7.598 -11.522 1.00 90.50 146 PRO A N 1
ATOM 1121 C CA . PRO A 1 146 ? -7.954 -7.320 -10.113 1.00 90.50 146 PRO A CA 1
ATOM 1122 C C . PRO A 1 146 ? -6.930 -8.301 -9.533 1.00 90.50 146 PRO A C 1
ATOM 1124 O O . PRO A 1 146 ? -7.169 -9.504 -9.530 1.00 90.50 146 PRO A O 1
ATOM 1127 N N . ILE A 1 147 ? -5.825 -7.782 -8.998 1.00 92.12 147 ILE A N 1
ATOM 1128 C CA . ILE A 1 147 ? -4.737 -8.583 -8.402 1.00 92.12 147 ILE A CA 1
ATOM 1129 C C . ILE A 1 147 ? -4.895 -8.744 -6.888 1.00 92.12 147 ILE A C 1
ATOM 1131 O O . ILE A 1 147 ? -4.425 -9.711 -6.302 1.00 92.12 147 ILE A O 1
ATOM 1135 N N . ILE A 1 148 ? -5.576 -7.793 -6.246 1.00 91.56 148 ILE A N 1
ATOM 1136 C CA . ILE A 1 148 ? -5.925 -7.848 -4.827 1.00 91.56 148 ILE A CA 1
ATOM 1137 C C . ILE A 1 148 ? -7.422 -7.589 -4.726 1.00 91.56 148 ILE A C 1
ATOM 1139 O O . ILE A 1 148 ? -7.925 -6.595 -5.249 1.00 91.56 148 ILE A O 1
ATOM 1143 N N . ASN A 1 149 ? -8.123 -8.488 -4.042 1.00 91.44 149 ASN A N 1
ATOM 1144 C CA . ASN A 1 149 ? -9.528 -8.359 -3.672 1.00 91.44 149 ASN A CA 1
ATOM 1145 C C . ASN A 1 149 ? -9.658 -8.729 -2.192 1.00 91.44 149 ASN A C 1
ATOM 1147 O O . ASN A 1 149 ? -10.038 -9.844 -1.836 1.00 91.44 149 ASN A O 1
ATOM 1151 N N . TYR A 1 150 ? -9.233 -7.809 -1.334 1.00 91.69 150 TYR A N 1
ATOM 1152 C CA . TYR A 1 150 ? -9.146 -8.032 0.099 1.00 91.69 150 TYR A CA 1
ATOM 1153 C C . TYR A 1 150 ? -10.439 -7.608 0.786 1.00 91.69 150 TYR A C 1
ATOM 1155 O O . TYR A 1 150 ? -10.976 -6.532 0.518 1.00 91.69 150 TYR A O 1
ATOM 1163 N N . LYS A 1 151 ? -10.926 -8.448 1.698 1.00 92.94 151 LYS A N 1
ATOM 1164 C CA . LYS A 1 151 ? -12.049 -8.151 2.586 1.00 92.94 151 LYS A CA 1
ATOM 1165 C C . LYS A 1 151 ? -11.587 -8.403 4.010 1.00 92.94 151 LYS A C 1
ATOM 1167 O O . LYS A 1 151 ? -11.048 -9.467 4.295 1.00 92.94 151 LYS A O 1
ATOM 1172 N N . TYR A 1 152 ? -11.828 -7.440 4.884 1.00 92.62 152 TYR A N 1
ATOM 1173 C CA . TYR A 1 152 ? -11.486 -7.537 6.292 1.00 92.62 152 TYR A CA 1
ATOM 1174 C C . TYR A 1 152 ? -12.693 -7.217 7.158 1.00 92.62 152 TYR A C 1
ATOM 1176 O O . TYR A 1 152 ? -13.385 -6.224 6.920 1.00 92.62 152 TYR A O 1
ATOM 1184 N N . GLU A 1 153 ? -12.922 -8.053 8.164 1.00 94.38 153 GLU A N 1
ATOM 1185 C CA . GLU A 1 153 ? -13.968 -7.879 9.167 1.00 94.38 153 GLU A CA 1
ATOM 1186 C C . GLU A 1 153 ? -13.315 -7.563 10.510 1.00 94.38 153 GLU A C 1
ATOM 1188 O O . GLU A 1 153 ? -12.466 -8.302 11.012 1.00 94.38 153 GLU A O 1
ATOM 1193 N N . PHE A 1 154 ? -13.672 -6.412 11.073 1.00 91.69 154 PHE A N 1
ATOM 1194 C CA . PHE A 1 154 ? -13.017 -5.898 12.267 1.00 91.69 154 PHE A CA 1
ATOM 1195 C C . PHE A 1 154 ? -13.569 -6.609 13.503 1.00 91.69 154 PHE A C 1
ATOM 1197 O O . PHE A 1 154 ? -14.737 -6.436 13.853 1.00 91.69 154 PHE A O 1
ATOM 1204 N N . LYS A 1 155 ? -12.709 -7.344 14.224 1.00 88.94 155 LYS A N 1
ATOM 1205 C CA . LYS A 1 155 ? -13.062 -7.910 15.541 1.00 88.94 155 LYS A CA 1
ATOM 1206 C C . LYS A 1 155 ? -13.465 -6.792 16.512 1.00 88.94 155 LYS A C 1
ATOM 1208 O O . LYS A 1 155 ? -14.563 -6.787 17.070 1.00 88.94 155 LYS A O 1
ATOM 1213 N N . ASN A 1 156 ? -12.599 -5.785 16.630 1.00 86.81 156 ASN A N 1
ATOM 1214 C CA . ASN A 1 156 ? -12.857 -4.544 17.346 1.00 86.81 156 ASN A CA 1
ATOM 1215 C C . ASN A 1 156 ? -12.550 -3.354 16.427 1.00 86.81 156 ASN A C 1
ATOM 1217 O O . ASN A 1 156 ? -11.410 -3.168 16.018 1.00 86.81 156 ASN A O 1
ATOM 1221 N N . GLY A 1 157 ? -13.578 -2.589 16.066 1.00 85.62 157 GLY A N 1
ATOM 1222 C CA . GLY A 1 157 ? -13.494 -1.540 15.050 1.00 85.62 157 GLY A CA 1
ATOM 1223 C C . GLY A 1 157 ? -14.037 -0.200 15.522 1.00 85.62 157 GLY A C 1
ATOM 1224 O O . GLY A 1 157 ? -14.528 0.559 14.696 1.00 85.62 157 GLY A O 1
ATOM 1225 N N . TRP A 1 158 ? -14.057 0.078 16.829 1.00 87.88 158 TRP A N 1
ATOM 1226 C CA . TRP A 1 158 ? -14.531 1.370 17.330 1.00 87.88 158 TRP A CA 1
ATOM 1227 C C . TRP A 1 158 ? -13.674 2.505 16.763 1.00 87.88 158 TRP A C 1
ATOM 1229 O O . TRP A 1 158 ? -12.470 2.551 16.978 1.00 87.88 158 TRP A O 1
ATOM 1239 N N . ILE A 1 159 ? -14.312 3.406 16.019 1.00 85.88 159 ILE A N 1
ATOM 1240 C CA . ILE A 1 159 ? -13.678 4.591 15.423 1.00 85.88 159 ILE A CA 1
ATOM 1241 C C . ILE A 1 159 ? -13.922 5.808 16.316 1.00 85.88 159 ILE A C 1
ATOM 1243 O O . ILE A 1 159 ? -13.075 6.685 16.445 1.00 85.88 159 ILE A O 1
ATOM 1247 N N . LYS A 1 160 ? -15.111 5.869 16.920 1.00 82.31 160 LYS A N 1
ATOM 1248 C CA . LYS A 1 160 ? -15.529 6.947 17.808 1.00 82.31 160 LYS A CA 1
ATOM 1249 C C . LYS A 1 160 ? -16.386 6.369 18.917 1.00 82.31 160 LYS A C 1
ATOM 1251 O O . LYS A 1 160 ? -17.344 5.651 18.640 1.00 82.31 160 LYS A O 1
ATOM 1256 N N . THR A 1 161 ? -16.054 6.713 20.151 1.00 76.75 161 THR A N 1
ATOM 1257 C CA . THR A 1 161 ? -16.856 6.401 21.332 1.00 76.75 161 THR A CA 1
ATOM 1258 C C . THR A 1 161 ? -17.244 7.707 22.013 1.00 76.75 161 THR A C 1
ATOM 1260 O O . THR A 1 161 ? -16.404 8.570 22.262 1.00 76.75 161 THR A O 1
ATOM 1263 N N . CYS A 1 162 ? -18.527 7.882 22.290 1.00 65.25 162 CYS A N 1
ATOM 1264 C CA . CYS A 1 162 ? -19.041 8.902 23.183 1.00 65.25 162 CYS A CA 1
ATOM 1265 C C . CYS A 1 162 ? -18.492 8.672 24.589 1.00 65.25 162 CYS A C 1
ATOM 1267 O O . CYS A 1 162 ? -18.252 7.533 24.997 1.00 65.25 162 CYS A O 1
ATOM 1269 N N . LYS A 1 163 ? -18.338 9.765 25.342 1.00 66.12 163 LYS A N 1
ATOM 1270 C CA . LYS A 1 163 ? -18.103 9.666 26.781 1.00 66.12 163 LYS A CA 1
ATOM 1271 C C . LYS A 1 163 ? -19.233 8.832 27.405 1.00 66.12 163 LYS A C 1
ATOM 1273 O O . LYS A 1 163 ? -20.381 8.978 26.972 1.00 66.12 163 LYS A O 1
ATOM 1278 N N . PRO A 1 164 ? -18.922 7.947 28.364 1.00 62.72 164 PRO A N 1
ATOM 1279 C CA . PRO A 1 164 ? -19.940 7.159 29.040 1.00 62.72 164 PRO A CA 1
ATOM 1280 C C . PRO A 1 164 ? -21.006 8.081 29.642 1.00 62.72 164 PRO A C 1
ATOM 1282 O O . PRO A 1 164 ? -20.704 9.172 30.119 1.00 62.72 164 PRO A O 1
ATOM 1285 N N . TYR A 1 165 ? -22.259 7.627 29.600 1.00 57.53 165 TYR A N 1
ATOM 1286 C CA . TYR A 1 165 ? -23.440 8.373 30.055 1.00 57.53 165 TYR A CA 1
ATOM 1287 C C . TYR A 1 165 ? -23.395 8.722 31.560 1.00 57.53 165 TYR A C 1
ATOM 1289 O O . TYR A 1 165 ? -24.095 9.619 32.020 1.00 57.53 165 TYR A O 1
ATOM 1297 N N . CYS A 1 166 ? -22.535 8.054 32.330 1.00 55.25 166 CYS A N 1
ATOM 1298 C CA . CYS A 1 166 ? -22.417 8.200 33.777 1.00 55.25 166 CYS A CA 1
ATOM 1299 C C . CYS A 1 166 ? -21.327 9.223 34.136 1.00 55.25 166 CYS A C 1
ATOM 1301 O O . CYS A 1 166 ? -20.246 8.858 34.589 1.00 55.25 166 CYS A O 1
ATOM 1303 N N . GLY A 1 167 ? -21.592 10.500 33.870 1.00 50.50 167 GLY A N 1
ATOM 1304 C CA . GLY A 1 167 ? -20.698 11.613 34.203 1.00 50.50 167 GLY A CA 1
ATOM 1305 C C . GLY A 1 167 ? -21.415 12.790 34.858 1.00 50.50 167 GLY A C 1
ATOM 1306 O O . GLY A 1 167 ? -20.914 13.905 34.790 1.00 50.50 167 GLY A O 1
ATOM 1307 N N . ASN A 1 168 ? -22.598 12.572 35.440 1.00 45.66 168 ASN A N 1
ATOM 1308 C CA . ASN A 1 168 ? -23.186 13.548 36.348 1.00 45.66 168 ASN A CA 1
ATOM 1309 C C . ASN A 1 168 ? -22.746 13.213 37.774 1.00 45.66 168 ASN A C 1
ATOM 1311 O O . ASN A 1 168 ? -22.914 12.074 38.212 1.00 45.66 168 ASN A O 1
ATOM 1315 N N . ASP A 1 169 ? -22.352 14.228 38.543 1.00 50.56 169 ASP A N 1
ATOM 1316 C CA . ASP A 1 169 ? -22.101 14.156 39.997 1.00 50.56 169 ASP A CA 1
ATOM 1317 C C . ASP A 1 169 ? -23.350 13.743 40.818 1.00 50.56 169 ASP A C 1
ATOM 1319 O O . ASP A 1 169 ? -23.343 13.733 42.045 1.00 50.56 169 ASP A O 1
ATOM 1323 N N . ARG A 1 170 ? -24.459 13.414 40.138 1.00 46.59 170 ARG A N 1
ATOM 1324 C CA . ARG A 1 170 ? -25.734 12.933 40.692 1.00 46.59 170 ARG A CA 1
ATOM 1325 C C . ARG A 1 170 ? -26.192 11.584 40.134 1.00 46.59 170 ARG A C 1
ATOM 1327 O O . ARG A 1 170 ? -27.228 11.078 40.557 1.00 46.59 170 ARG A O 1
ATOM 1334 N N . THR A 1 171 ? -25.469 10.990 39.185 1.00 47.00 171 THR A N 1
ATOM 1335 C CA . THR A 1 171 ? -25.749 9.612 38.763 1.00 47.00 171 THR A CA 1
ATOM 1336 C C . THR A 1 171 ? -25.068 8.669 39.738 1.00 47.00 171 THR A C 1
ATOM 1338 O O . THR A 1 171 ? -23.880 8.386 39.608 1.00 47.00 171 THR A O 1
ATOM 1341 N N . TYR A 1 172 ? -25.834 8.178 40.713 1.00 46.84 172 TYR A N 1
ATOM 1342 C CA . TYR A 1 172 ? -25.491 6.967 41.446 1.00 46.84 172 TYR A CA 1
ATOM 1343 C C . TYR A 1 172 ? -25.328 5.8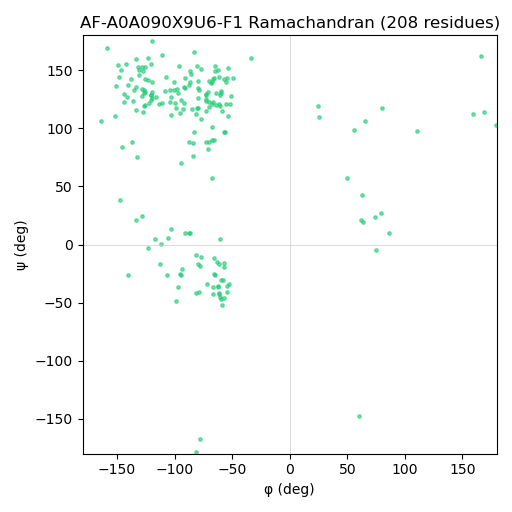49 40.414 1.00 46.84 172 TYR A C 1
ATOM 1345 O O . TYR A 1 172 ? -26.308 5.273 39.943 1.00 46.84 172 TYR A O 1
ATOM 1353 N N . VAL A 1 173 ? -24.091 5.566 40.004 1.00 50.81 173 VAL A N 1
ATOM 1354 C CA . VAL A 1 173 ? -23.791 4.268 39.411 1.00 50.81 173 VAL A CA 1
ATOM 1355 C C . VAL A 1 173 ? -24.174 3.282 40.500 1.00 50.81 173 VAL A C 1
ATOM 1357 O O . VAL A 1 173 ? -23.606 3.330 41.590 1.00 50.81 173 VAL A O 1
ATOM 1360 N N . ALA A 1 174 ? -25.187 2.454 40.247 1.00 44.03 174 ALA A N 1
ATOM 1361 C CA . ALA A 1 174 ? -25.426 1.287 41.072 1.00 44.03 174 ALA A CA 1
ATOM 1362 C C . ALA A 1 174 ? -24.129 0.479 41.019 1.00 44.03 174 ALA A C 1
ATOM 1364 O O . ALA A 1 174 ? -23.853 -0.205 40.033 1.00 44.03 174 ALA A O 1
ATOM 1365 N N . ALA A 1 175 ? -23.279 0.657 42.031 1.00 40.69 175 ALA A N 1
ATOM 1366 C CA . ALA A 1 175 ? -22.146 -0.205 42.257 1.00 40.69 175 ALA A CA 1
ATOM 1367 C C . ALA A 1 175 ? -22.726 -1.617 42.260 1.00 40.69 175 ALA A C 1
ATOM 1369 O O . ALA A 1 175 ? -23.658 -1.908 43.013 1.00 40.69 175 ALA A O 1
ATOM 1370 N N . SER A 1 176 ? -22.247 -2.479 41.362 1.00 41.81 176 SER A N 1
ATOM 1371 C CA . SER A 1 176 ? -22.532 -3.895 41.512 1.00 41.81 176 SER A CA 1
ATOM 1372 C C . SER A 1 176 ? -22.049 -4.256 42.909 1.00 41.81 176 SER A C 1
ATOM 1374 O O . SER A 1 176 ? -20.873 -4.043 43.204 1.00 41.81 176 SER A O 1
ATOM 1376 N N . ASN A 1 177 ? -22.941 -4.752 43.764 1.00 39.53 177 ASN A N 1
ATOM 1377 C CA . ASN A 1 177 ? -22.620 -5.270 45.093 1.00 39.53 177 ASN A CA 1
ATOM 1378 C C . ASN A 1 177 ? -21.780 -6.562 44.977 1.00 39.53 177 ASN A C 1
ATOM 1380 O O . ASN A 1 177 ? -22.177 -7.627 45.442 1.00 39.53 177 ASN A O 1
ATOM 1384 N N . GLY A 1 178 ? -20.635 -6.481 44.301 1.00 34.16 178 GLY A N 1
ATOM 1385 C CA . GLY A 1 178 ? -19.582 -7.477 44.242 1.00 34.16 178 GLY A CA 1
ATOM 1386 C C . GLY A 1 178 ? -18.451 -7.006 45.147 1.00 34.16 178 GLY A C 1
ATOM 1387 O O . GLY A 1 178 ? -18.028 -5.856 45.069 1.00 34.16 178 GLY A O 1
ATOM 1388 N N . LYS A 1 179 ? -18.039 -7.881 46.061 1.00 32.09 179 LYS A N 1
ATOM 1389 C CA . LYS A 1 179 ? -17.089 -7.632 47.153 1.00 32.09 179 LYS A CA 1
ATOM 1390 C C . LYS A 1 179 ? -15.799 -6.930 46.677 1.00 32.09 179 LYS A C 1
ATOM 1392 O O . LYS A 1 179 ? -15.305 -7.268 45.603 1.00 32.09 179 LYS A O 1
ATOM 1397 N N . PRO A 1 180 ? -15.223 -6.007 47.471 1.00 37.03 180 PRO A N 1
ATOM 1398 C CA . PRO A 1 180 ? -14.003 -5.305 47.108 1.00 37.03 180 PRO A CA 1
ATOM 1399 C C . PRO A 1 180 ? -12.792 -6.159 47.484 1.00 37.03 180 PRO A C 1
ATOM 1401 O O . PRO A 1 180 ? -12.240 -6.005 48.566 1.00 37.03 180 PRO A O 1
ATOM 1404 N N . GLU A 1 181 ? -12.356 -7.046 46.600 1.00 35.41 181 GLU A N 1
ATOM 1405 C CA . GLU A 1 181 ? -11.008 -7.605 46.685 1.00 35.41 181 GLU A CA 1
ATOM 1406 C C . GLU A 1 181 ? -10.373 -7.566 45.300 1.00 35.41 181 GLU A C 1
ATOM 1408 O O . GLU A 1 181 ? -10.856 -8.204 44.375 1.00 35.41 181 GLU A O 1
ATOM 1413 N N . GLN A 1 182 ? -9.306 -6.764 45.212 1.00 42.41 182 GLN A N 1
ATOM 1414 C CA . GLN A 1 182 ? -8.267 -6.788 44.181 1.00 42.41 182 GLN A CA 1
ATOM 1415 C C . GLN A 1 182 ? -8.749 -6.645 42.730 1.00 42.41 182 GLN A C 1
ATOM 1417 O O . GLN A 1 182 ? -9.129 -7.614 42.096 1.00 42.41 182 GLN A O 1
ATOM 1422 N N . ASP A 1 183 ? -8.669 -5.422 42.185 1.00 29.67 183 ASP A N 1
ATOM 1423 C CA . ASP A 1 183 ? -7.870 -5.168 40.972 1.00 29.67 183 ASP A CA 1
ATOM 1424 C C . ASP A 1 183 ? -7.937 -3.695 40.515 1.00 29.67 183 ASP A C 1
ATOM 1426 O O . ASP A 1 183 ? -8.890 -3.210 39.913 1.00 29.67 183 ASP A O 1
ATOM 1430 N N . GLY A 1 184 ? -6.858 -2.963 40.805 1.00 31.59 184 GLY A N 1
ATOM 1431 C CA . GLY A 1 184 ? -6.068 -2.318 39.754 1.00 31.59 184 GLY A CA 1
ATOM 1432 C C . GLY A 1 184 ? -6.682 -1.241 38.851 1.00 31.59 184 GLY A C 1
ATOM 1433 O O . GLY A 1 184 ? -6.329 -1.202 37.677 1.00 31.59 184 GLY A O 1
ATOM 1434 N N . LEU A 1 185 ? -7.465 -0.285 39.356 1.00 31.34 185 LEU A N 1
ATOM 1435 C CA . LEU A 1 185 ? -7.616 1.017 38.681 1.00 31.34 185 LEU A CA 1
ATOM 1436 C C . LEU A 1 185 ? -6.457 1.942 39.083 1.00 31.34 185 LEU A C 1
ATOM 1438 O O . LEU A 1 185 ? -6.598 2.850 39.900 1.00 31.34 185 LEU A O 1
ATOM 1442 N N . LYS A 1 186 ? -5.273 1.705 38.501 1.00 32.12 186 LYS A N 1
ATOM 1443 C CA . LYS A 1 186 ? -4.224 2.732 38.458 1.00 32.12 186 LYS A CA 1
ATOM 1444 C C . LYS A 1 186 ? -4.712 3.848 37.540 1.00 32.12 186 LYS A C 1
ATOM 1446 O O . LYS A 1 186 ? -4.674 3.726 36.318 1.00 32.12 186 LYS A O 1
ATOM 1451 N N . ALA A 1 187 ? -5.190 4.921 38.159 1.00 33.06 187 ALA A N 1
ATOM 1452 C CA . ALA A 1 187 ? -5.430 6.198 37.517 1.00 33.06 187 ALA A CA 1
ATOM 1453 C C . ALA A 1 187 ? -4.145 6.662 36.809 1.00 33.06 187 ALA A C 1
ATOM 1455 O O . ALA A 1 187 ? -3.147 6.991 37.447 1.00 33.06 187 ALA A O 1
ATOM 1456 N N . LEU A 1 188 ? -4.169 6.660 35.478 1.00 32.72 188 LEU A N 1
ATOM 1457 C CA . LEU A 1 188 ? -3.214 7.380 34.645 1.00 32.72 188 LEU A CA 1
ATOM 1458 C C . LEU A 1 188 ? -3.743 8.801 34.454 1.00 32.72 188 LEU A C 1
ATOM 1460 O O . LEU A 1 188 ? -4.443 9.071 33.485 1.00 32.72 188 LEU A O 1
ATOM 1464 N N . THR A 1 189 ? -3.400 9.699 35.373 1.00 29.98 189 THR A N 1
ATOM 1465 C CA . THR A 1 189 ? -3.376 11.143 35.102 1.00 29.98 189 THR A CA 1
ATOM 1466 C C . THR A 1 189 ? -2.2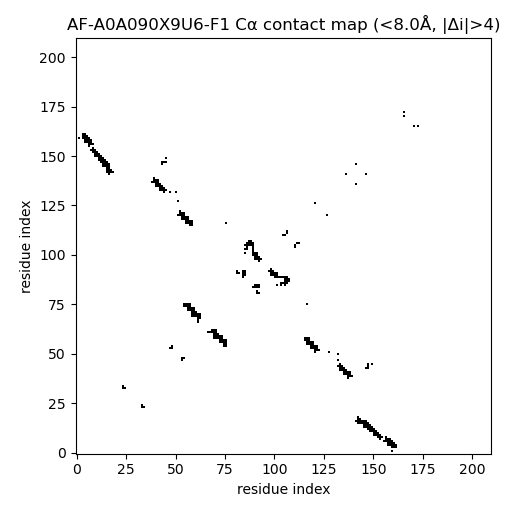45 11.776 35.906 1.00 29.98 189 THR A C 1
ATOM 1468 O O . THR A 1 189 ? -2.458 12.290 37.001 1.00 29.98 189 THR A O 1
ATOM 1471 N N . ASN A 1 190 ? -1.034 11.730 35.352 1.00 29.89 190 ASN A N 1
ATOM 1472 C CA . ASN A 1 190 ? -0.117 12.855 35.486 1.00 29.89 190 ASN A CA 1
ATOM 1473 C C . ASN A 1 190 ? -0.480 13.826 34.363 1.00 29.89 190 ASN A C 1
ATOM 1475 O O . ASN A 1 190 ? -0.464 13.433 33.201 1.00 29.89 190 ASN A O 1
ATOM 1479 N N . ASP A 1 191 ? -0.922 15.028 34.724 1.00 28.23 191 ASP A N 1
ATOM 1480 C CA . ASP A 1 191 ? -0.277 16.282 34.321 1.00 28.23 191 ASP A CA 1
ATOM 1481 C C . ASP A 1 191 ? -1.175 17.480 34.664 1.00 28.23 191 ASP A C 1
ATOM 1483 O O . ASP A 1 191 ? -2.285 17.653 34.168 1.00 28.23 191 ASP A O 1
ATOM 1487 N N . SER A 1 192 ? -0.645 18.273 35.598 1.00 33.56 192 SER A N 1
ATOM 1488 C CA . SER A 1 192 ? -0.730 19.728 35.742 1.00 33.56 192 SER A CA 1
ATOM 1489 C C . SER A 1 192 ? -1.912 20.496 35.127 1.00 33.56 192 SER A C 1
ATOM 1491 O O . SER A 1 192 ? -1.974 20.676 33.914 1.00 33.56 192 SER A O 1
ATOM 1493 N N . ALA A 1 193 ? -2.686 21.178 35.978 1.00 28.20 193 ALA A N 1
ATOM 1494 C CA . ALA A 1 193 ? -3.092 22.567 35.730 1.00 28.20 193 ALA A CA 1
ATOM 1495 C C . ALA A 1 193 ? -3.615 23.217 37.023 1.00 28.20 193 ALA A C 1
ATOM 1497 O O . ALA A 1 193 ? -4.719 22.938 37.479 1.00 28.20 193 ALA A O 1
ATOM 1498 N N . ASN A 1 194 ? -2.815 24.111 37.601 1.00 35.00 194 ASN A N 1
ATOM 1499 C CA . ASN A 1 194 ? -3.263 25.086 38.592 1.00 35.00 194 ASN A CA 1
ATOM 1500 C C . ASN A 1 194 ? -3.758 26.334 37.840 1.00 35.00 194 ASN A C 1
ATOM 1502 O O . ASN A 1 194 ? -3.067 26.776 36.916 1.00 35.00 194 ASN A O 1
ATOM 1506 N N . PRO A 1 195 ? -4.891 26.942 38.231 1.00 34.06 195 PRO A N 1
ATOM 1507 C CA . PRO A 1 195 ? -4.882 28.400 38.282 1.00 34.06 195 PRO A CA 1
ATOM 1508 C C . PRO A 1 195 ? -5.649 29.005 39.475 1.00 34.06 195 PRO A C 1
ATOM 1510 O O . PRO A 1 195 ? -6.849 28.825 39.632 1.00 34.06 195 PRO A O 1
ATOM 1513 N N . ARG A 1 196 ? -4.916 29.871 40.188 1.00 25.69 196 ARG A N 1
ATOM 1514 C CA . ARG A 1 196 ? -5.307 31.201 40.703 1.00 25.69 196 ARG A CA 1
ATOM 1515 C C . ARG A 1 196 ? -6.408 31.313 41.774 1.00 25.69 196 ARG A C 1
ATOM 1517 O O . ARG A 1 196 ? -7.597 31.314 41.495 1.00 25.69 196 ARG A O 1
ATOM 1524 N N . GLN A 1 197 ? -5.926 31.611 42.986 1.00 28.64 197 GLN A N 1
ATOM 1525 C CA . GLN A 1 197 ? -6.266 32.788 43.807 1.00 28.64 197 GLN A CA 1
ATOM 1526 C C . GLN A 1 197 ? -7.638 33.451 43.575 1.00 28.64 197 GLN A C 1
ATOM 1528 O O . GLN A 1 197 ? -7.797 34.236 42.643 1.00 28.64 197 GLN A O 1
ATOM 1533 N N . VAL A 1 198 ? -8.530 33.303 44.559 1.00 27.56 198 VAL A N 1
ATOM 1534 C CA . VAL A 1 198 ? -9.454 34.361 45.000 1.00 27.56 198 VAL A CA 1
ATOM 1535 C C . VAL A 1 198 ? -9.451 34.363 46.534 1.00 27.56 198 VAL A C 1
ATOM 1537 O O . VAL A 1 198 ? -9.638 33.329 47.169 1.00 27.56 198 VAL A O 1
ATOM 1540 N N . TRP A 1 199 ? -9.133 35.522 47.107 1.00 25.11 199 TRP A N 1
ATOM 1541 C CA . TRP A 1 199 ? -9.052 35.822 48.540 1.00 25.11 199 TRP A CA 1
ATOM 1542 C C . TRP A 1 199 ? -10.428 36.161 49.150 1.00 25.11 199 TRP A C 1
ATOM 1544 O O . TRP A 1 199 ? -11.328 36.544 48.409 1.00 25.11 199 TRP A O 1
ATOM 1554 N N . LEU A 1 200 ? -10.471 36.153 50.500 1.00 26.56 200 LEU A N 1
ATOM 1555 C CA . LEU A 1 200 ? -11.358 36.875 51.451 1.00 26.56 200 LEU A CA 1
ATOM 1556 C C . LEU A 1 200 ? -12.386 36.035 52.239 1.00 26.56 200 LEU A C 1
ATOM 1558 O O . LEU A 1 200 ? -13.498 35.800 51.782 1.00 26.56 200 LEU A O 1
ATOM 1562 N N . ASN A 1 201 ? -12.042 35.675 53.487 1.00 28.41 201 ASN A N 1
ATOM 1563 C CA . ASN A 1 201 ? -12.515 36.351 54.717 1.00 28.41 201 ASN A CA 1
ATOM 1564 C C . ASN A 1 201 ? -12.382 35.432 55.949 1.00 28.41 201 ASN A C 1
ATOM 1566 O O . ASN A 1 201 ? -13.117 34.460 56.091 1.00 28.41 201 ASN A O 1
ATOM 1570 N N . LEU A 1 202 ? -11.489 35.785 56.877 1.00 27.91 202 LEU A N 1
ATOM 1571 C CA . LEU A 1 202 ? -11.450 35.254 58.244 1.00 27.91 202 LEU A CA 1
ATOM 1572 C C . LEU A 1 202 ? -11.477 36.455 59.202 1.00 27.91 202 LEU A C 1
ATOM 1574 O O . LEU A 1 202 ? -10.586 37.302 59.102 1.00 27.91 202 LEU A O 1
ATOM 1578 N N . PRO A 1 203 ? -12.477 36.576 60.094 1.00 33.56 203 PRO A N 1
ATOM 1579 C CA . PRO A 1 203 ? -12.480 37.612 61.112 1.00 33.56 203 PRO A CA 1
ATOM 1580 C C . PRO A 1 203 ? -11.534 37.276 62.274 1.00 33.56 203 PRO A C 1
ATOM 1582 O O . PRO A 1 203 ? -11.270 36.120 62.599 1.00 33.56 203 PRO A O 1
ATOM 1585 N N . SER A 1 204 ? -11.029 38.350 62.869 1.00 32.22 204 SER A N 1
ATOM 1586 C CA . SER A 1 204 ? -10.025 38.457 63.925 1.00 32.22 204 SER A CA 1
ATOM 1587 C C . SER A 1 204 ? -10.420 37.875 65.293 1.00 32.22 204 SER A C 1
ATOM 1589 O O . SER A 1 204 ? -11.577 37.943 65.695 1.00 32.22 204 SER A O 1
ATOM 1591 N N . SER A 1 205 ? -9.379 37.399 65.994 1.00 31.64 205 SER A N 1
ATOM 1592 C CA . SER A 1 205 ? -9.226 36.988 67.412 1.00 31.64 205 SER A CA 1
ATOM 1593 C C . SER A 1 205 ? -10.063 37.779 68.444 1.00 31.64 205 SER A C 1
ATOM 1595 O O . SER A 1 205 ? -10.412 38.928 68.167 1.00 31.64 205 SER A O 1
ATOM 1597 N N . PRO A 1 206 ? -10.306 37.253 69.668 1.00 39.25 206 PRO A N 1
ATOM 1598 C CA . PRO A 1 206 ? -9.306 37.423 70.739 1.00 39.25 206 PRO A CA 1
ATOM 1599 C C . PRO A 1 206 ? -9.150 36.278 71.775 1.00 39.25 206 PRO A C 1
ATOM 1601 O O . PRO A 1 206 ? -10.110 35.648 72.201 1.00 39.25 206 PRO A O 1
ATOM 1604 N N . GLN A 1 207 ? -7.907 36.195 72.275 1.00 32.66 207 GLN A N 1
ATOM 1605 C CA . GLN A 1 207 ? -7.469 35.992 73.673 1.00 32.66 207 GLN A CA 1
ATOM 1606 C C . GLN A 1 207 ? -7.454 34.593 74.336 1.00 32.66 207 GLN A C 1
ATOM 1608 O O . GLN A 1 207 ? -8.465 33.970 74.637 1.00 32.66 207 GLN A O 1
ATOM 1613 N N . THR A 1 208 ? -6.224 34.199 74.692 1.00 31.47 208 THR A N 1
ATOM 1614 C CA . THR A 1 208 ? -5.801 33.293 75.781 1.00 31.47 208 THR A CA 1
ATOM 1615 C C . THR A 1 208 ? -6.351 33.721 77.151 1.00 31.47 208 THR A C 1
ATOM 1617 O O . THR A 1 208 ? -6.491 34.926 77.376 1.00 31.47 208 THR A O 1
ATOM 1620 N N . PRO A 1 209 ? -6.574 32.788 78.104 1.00 33.03 209 PRO A N 1
ATOM 1621 C CA . PRO A 1 209 ? -5.528 32.527 79.114 1.00 33.03 209 PRO A CA 1
ATOM 1622 C C . PRO A 1 209 ? -5.493 31.094 79.699 1.00 33.03 209 PRO A C 1
ATOM 1624 O O . PRO A 1 209 ? -6.518 30.567 80.126 1.00 33.03 209 PRO A O 1
ATOM 1627 N N . LYS A 1 210 ? -4.290 30.520 79.822 1.00 31.91 210 LYS A N 1
ATOM 1628 C CA . LYS A 1 210 ? -3.619 30.059 81.061 1.00 31.91 210 LYS A CA 1
ATOM 1629 C C . LYS A 1 210 ? -2.419 29.185 80.714 1.00 31.91 210 LYS A C 1
ATOM 1631 O O . LYS A 1 210 ? -2.563 28.327 79.820 1.00 31.91 210 LYS A O 1
#

Organism: Ixodes ricinus (NCBI:txid34613)

Solvent-accessible surface area (backbone atoms only — not comparable to full-atom values): 14452 Å² total; per-residue (Å²): 132,93,67,68,69,35,66,50,57,68,53,73,50,74,43,57,49,82,77,86,87,77,90,82,88,90,82,68,96,66,86,65,81,83,71,88,75,78,88,55,69,39,78,49,70,76,62,54,67,78,76,43,64,47,48,54,23,30,76,34,60,56,86,51,93,90,48,91,55,58,50,80,60,41,77,61,48,71,68,56,54,38,53,48,45,21,47,44,70,19,34,40,54,50,96,86,68,51,76,44,84,44,94,55,84,23,34,80,78,74,50,88,77,84,80,63,74,42,81,44,72,70,64,93,85,68,82,73,75,58,76,80,64,42,51,75,45,60,36,85,83,37,54,77,39,71,80,40,80,48,75,48,72,46,92,81,29,77,78,37,75,61,79,71,90,82,74,51,103,78,59,78,72,79,70,72,94,64,81,96,71,89,83,87,82,75,80,88,72,91,78,88,84,88,82,81,90,84,88,90,91,81,86,80,85,87,84,87,89,135

Secondary structure (DSSP, 8-state):
---SSEE--EEEEEE-----------S-SS-----SS---EEEE-S-HHHHS-EEEEE---BSSTT-SSBSS-EE--HHHHHHHHHHHHSEEE-TT--EEE-SSPPGGGT-------EEEE--SS----GGGTSEEEEGGGSTTS-SEEEEEE-SS-EEE-PPPS--STT----------------------------------------

=== Feature glossary ===
Legend for the data blocks above and below:

— What the protein is —

Sequence gives the chain of amino acids in standard one-letter code (A=alanine, C=cysteine, …, Y=tyrosine), read N→C. It is the only feature that is directly encoded by the gene; all structural features are derived from the folded form of this sequence.

The annotation block draws on four external resources. InterPro: which protein families and domains the sequence belongs to. GO: standardized terms for what the protein does, what process it participates in, and where in the cell it acts. CATH: which structural fold it has in the CATH hierarchy. Organism: the species of origin.

— Where its atoms are —

Atomic coordinates in PDBx/mmCIF format — the same representation the Protein Data Bank distributes. Each line of the _atom_site loop places one backbone atom in Cartesian space (units: ångströms, origin: arbitrary).

Six rendered views show the 3D structure from the faces of a cube — i.e. along ±x, ±y, ±z. Rendering representation is drawn randomly per protein from cartoon (secondary-structure ribbons), sticks (backbone bonds), or molecular surface; coloring is either N→C rainbow (blue at the N-terminus through red at the C-terminus) or one color per chain.

— Local backbone conformation —

DSSP 8-state secondary structure assigns each residue one of H (α-helix), G (3₁₀-helix), I (π-helix), E (extended β-strand), B (isolated β-bridge), T (hydrogen-bonded turn), S (bend), or '-' (coil). The assignment is computed from backbone hydrogen-bond geometry via the Kabsch–Sander algorithm.

P-SEA three-state annotation labels each residue as helix, strand, or coil based purely on the geometry of the Cα trace. It serves as a fallback when the full backbone (and thus DSSP) is unavailable.

φ (phi) and ψ (psi) are the two rotatable backbone dihedrals per residue: φ is the C(i-1)–N–Cα–C torsion, ψ is the N–Cα–C–N(i+1) torsion, both in degrees on (−180°, 180°]. α-helical residues cluster near (−60°, −45°); β-strand residues near (−120°, +130°). A Ramachandran plot is simply a scatter of (φ, ψ) for every residue.

— Global shape and packing —

Radius of gyration (Rg) is the root-mean-square distance of Cα atoms from their centroid — a single number for overall size and compactness. A globular domain of N residues has Rg ≈ 2.2·N^0.38 Å; an extended or disordered chain has a much larger Rg. The Cα contact count is the number of residue pairs whose Cα atoms are within 8 Å and are more than four positions apart in sequence — a standard proxy for tertiary packing density. The bounding box is the smallest axis-aligned box enclosing all Cα atoms.

Accessible surface area quantifies burial. A residue with SASA near zero is packed into the hydrophobic core; one with SASA >100 Å² sits on the surface. Computed here via the Shrake–Rupley numerical algorithm with a 1.4 Å probe.

The contact map is a binary N×N matrix image: pixel (i, j) is dark where Cα_i and Cα_j are within 8 Å and |i−j|>4. Because the |i−j|>4 filter removes local helical contacts, off-diagonal stripes parallel to the main diagonal indicate parallel β-sheets; stripes perpendicular to it indicate antiparallel β-sheets. The Ramachandran plot scatters every residue's (φ, ψ) pair against the sterically allowed regions. The PAE heatmap renders the predicted-aligned-error matrix.

— Structural neighborhood —

A 3Di character summarizes, for each residue, the relative orientation of the Cα frame of its nearest spatial neighbor. Because it encodes fold topology rather than chemistry, 3Di alignments detect remote structural similarity that sequence alignment misses.

Structural nearest neighbors (via Foldseek easy-search vs the PDB). Reported per hit: target PDB id, E-value, and alignment TM-score. A TM-score above ~0.5 is the conventional threshold for 'same fold'.

— Confidence and disorder —

For AlphaFold models, the B-factor field carries pLDDT — the model's own estimate of local accuracy on a 0–100 scale. Regions with pLDDT<50 should be treated as essentially unmodeled; they often correspond to intrinsically disordered segments.

B-factor (Debye–Waller factor) reflects atomic displacement in the crystal lattice. It is an experimental observable (units Å²), not a prediction; low values mean the atom is pinned down, high values mean it moves or is heterogeneous across the crystal.

Predicted Aligned Error (PAE) is an AlphaFold confidence matrix: entry (i, j) is the expected error in the position of residue j, in ångströms, when the prediction is superimposed on the true structure at residue i. Low PAE within a block of residues means that block is internally rigid and well-predicted; high PAE between two blocks means their relative placement is uncertain even if each block individually is confident.